Protein AF-0000000075209435 (afdb_homodimer)

InterPro domains:
  IPR001387 Cro/C1-type, helix-turn-helix domain [PF01381] (14-68)
  IPR001387 Cro/C1-type, helix-turn-helix domain [PS50943] (14-68)
  IPR001387 Cro/C1-type, helix-turn-helix domain [SM00530] (13-68)
  IPR001387 Cro/C1-type, helix-turn-helix domain [cd00093] (11-68)
  IPR010982 Lambda repressor-like, DNA-binding domain superfamily [G3DSA:1.10.260.40] (10-114)
  IPR010982 Lambda repressor-like, DNA-binding domain superfamily [SSF47413] (6-72)

Sequence (230 aa):
MDKKEINNKIGQRIKKIREDRKLDIRDVALAINVDNSNLGKIERGERIASTELLVRLSEFYKVHISYFFGELQPVPEDLNKIGVEWISFADKMKKDELTPEEIENIIKAVKKLNIMDKKEINNKIGQRIKKIREDRKLDIRDVALAINVDNSNLGKIERGERIASTELLVRLSEFYKVHISYFFGELQPVPEDLNKIGVEWISFADKMKKDELTPEEIENIIKAVKKLNI

Organism: NCBI:txid2021314

Secondary structure (DSSP, 8-state):
--HHHHHHHHHHHHHHHHHHTT--HHHHHHHTT--HHHHHHHHTTSS---HHHHHHHHHHHT--GGGGGT----S-HHHHHHHHHHHHHHHHHHHTT--HHHHHHHHHHHHHHH-/--HHHHHHHHHHHHHHHHHHTT--HHHHHHHTT--HHHHHHHHTTSS---HHHHHHHHHHHT--GGGGGT----S-HHHHHHHHHHHHHHHHHHHTT--HHHHHHHHHHHHHH--

Foldseek 3Di:
DDLLVLLQLLLCLLVVLCVVVPHDLVVVCVQLVHDSVVNVCSNRSNDHQDPSNLVSSCVVSVWDSCSSVVPPTPDPVVVVVVVVVVVVVVVVCVVVVDDPVNVVVVVVVVVVVVD/DDLLVLLQLLLCLLVVLCVVVPHDLVVVCVQLVHDSVVNVCSNRSNDHQDPSNLVSSCVVSVWDSCSSVVPDTPDPVVVVVVVVVVVVVVVVCVVVVHDPVNVVVVVVVVVVVVD

pLDDT: mean 82.07, std 17.7, range [38.0, 98.44]

Nearest PDB structures (foldseek):
  1y7y-assembly1_B  TM=9.459E-01  e=1.872E-04  Aeromonas hydrophila
  2b5a-assembly1_A  TM=9.225E-01  e=2.981E-04  [Bacillus] caldolyticus
  1y7y-assembly1_A  TM=9.249E-01  e=5.029E-04  Aeromonas hydrophila
  3f52-assembly1_A  TM=8.537E-01  e=5.987E-04  Corynebacterium glutamicum
  3f51-assembly1_A  TM=7.255E-01  e=5.330E-04  Corynebacterium glutamicum

Radius of gyration: 22.03 Å; Cα contacts (8 Å, |Δi|>4): 213; chains: 2; bounding box: 59×62×42 Å

Solvent-accessible surface area (backbone atoms only — not comparable to full-atom values): 12358 Å² total; per-residue (Å²): 132,53,69,61,59,50,20,34,51,30,11,42,40,53,43,46,52,37,52,74,68,70,50,54,64,60,58,51,19,58,74,67,70,45,54,47,68,57,51,50,34,19,35,68,23,76,34,75,62,45,46,64,55,46,51,49,48,19,62,73,69,69,47,58,64,39,39,44,72,68,38,74,59,74,60,57,73,68,38,40,51,52,44,44,51,44,46,53,46,50,52,54,35,46,73,67,71,48,48,66,68,56,50,49,50,50,51,51,52,49,50,54,64,74,92,133,54,67,61,57,51,18,33,51,31,12,41,40,53,42,47,53,37,53,74,67,69,49,53,65,59,56,52,18,58,74,68,70,44,55,46,68,56,51,51,34,18,34,68,24,75,34,76,62,44,46,65,54,47,51,49,48,19,61,73,70,69,47,59,63,40,38,44,72,70,39,74,59,75,58,57,72,67,37,42,50,49,45,44,49,43,46,54,45,50,52,53,33,46,74,69,70,50,49,68,68,55,49,50,48,52,51,51,52,49,49,55,64,74,93

Structure (mmCIF, N/CA/C/O backbone):
data_AF-0000000075209435-model_v1
#
loop_
_entity.id
_entity.type
_entity.pdbx_description
1 poly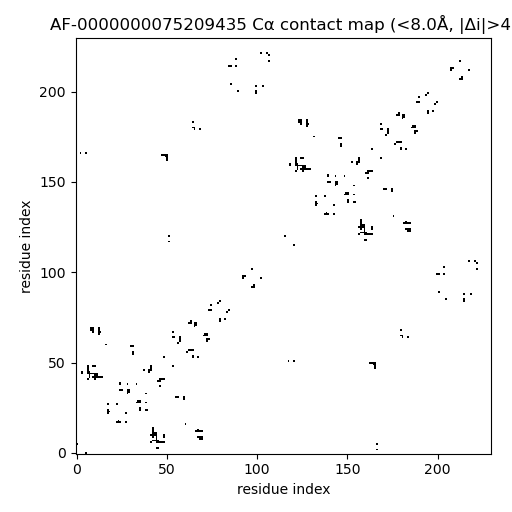mer 'HTH cro/C1-type domain-containing protein'
#
loop_
_atom_site.group_PDB
_atom_site.id
_atom_site.type_symbol
_atom_site.label_atom_id
_atom_site.label_alt_id
_atom_site.label_comp_id
_atom_site.label_asym_id
_atom_site.label_entity_id
_atom_site.label_seq_id
_atom_site.pdbx_PDB_ins_code
_atom_site.Cartn_x
_atom_site.Cartn_y
_atom_site.Cartn_z
_atom_site.occupancy
_atom_site.B_iso_or_equiv
_atom_site.auth_seq_id
_atom_site.auth_comp_id
_atom_site.auth_asym_id
_atom_site.auth_atom_id
_atom_site.pdbx_PDB_model_num
ATOM 1 N N . MET A 1 1 ? 10.406 -6.582 10.836 1 72 1 MET A N 1
ATOM 2 C CA . MET A 1 1 ? 9.719 -7.777 10.367 1 72 1 MET A CA 1
ATOM 3 C C . MET A 1 1 ? 10.594 -8.562 9.391 1 72 1 MET A C 1
ATOM 5 O O . MET A 1 1 ? 11.281 -7.969 8.555 1 72 1 MET A O 1
ATOM 9 N N . ASP A 1 2 ? 10.516 -9.852 9.602 1 85.12 2 ASP A N 1
ATOM 10 C CA . ASP A 1 2 ? 11.312 -10.641 8.672 1 85.12 2 ASP A CA 1
ATOM 11 C C . ASP A 1 2 ? 10.516 -10.977 7.414 1 85.12 2 ASP A C 1
ATOM 13 O O . ASP A 1 2 ? 9.305 -10.75 7.359 1 85.12 2 ASP A O 1
ATOM 17 N N . LYS A 1 3 ? 11.156 -11.328 6.398 1 87.88 3 LYS A N 1
ATOM 18 C CA . LYS A 1 3 ? 10.602 -11.602 5.078 1 87.88 3 LYS A CA 1
ATOM 19 C C . LYS A 1 3 ? 9.422 -12.57 5.168 1 87.88 3 LYS A C 1
ATOM 21 O O . LYS A 1 3 ? 8.383 -12.352 4.547 1 87.88 3 LYS A O 1
ATOM 26 N N . LYS A 1 4 ? 9.609 -13.633 5.898 1 92.31 4 LYS A N 1
ATOM 27 C CA . LYS A 1 4 ? 8.57 -14.656 6.039 1 92.31 4 LYS A CA 1
ATOM 28 C C . LYS A 1 4 ? 7.312 -14.078 6.672 1 92.31 4 LYS A C 1
ATOM 30 O O . LYS A 1 4 ? 6.195 -14.398 6.254 1 92.31 4 LYS A O 1
ATOM 35 N N . GLU A 1 5 ? 7.551 -13.305 7.688 1 93.38 5 GLU A N 1
ATOM 36 C CA . GLU A 1 5 ? 6.43 -12.68 8.375 1 93.38 5 GLU A CA 1
ATOM 37 C C . GLU A 1 5 ? 5.656 -11.75 7.445 1 93.38 5 GLU A C 1
ATOM 39 O O . GLU A 1 5 ? 4.426 -11.734 7.457 1 93.38 5 GLU A O 1
ATOM 44 N N . ILE A 1 6 ? 6.363 -11.047 6.621 1 93.31 6 ILE A N 1
ATOM 45 C CA . ILE A 1 6 ? 5.746 -10.109 5.688 1 93.31 6 ILE A CA 1
ATOM 46 C C . ILE A 1 6 ? 4.93 -10.883 4.652 1 93.31 6 ILE A C 1
ATOM 48 O O . ILE A 1 6 ? 3.773 -10.539 4.387 1 93.31 6 ILE A O 1
ATOM 52 N N . ASN A 1 7 ? 5.535 -11.945 4.109 1 95.69 7 ASN A N 1
ATOM 53 C CA . ASN A 1 7 ? 4.84 -12.766 3.123 1 95.69 7 ASN A CA 1
ATOM 54 C C . ASN A 1 7 ? 3.541 -13.344 3.684 1 95.69 7 ASN A C 1
ATOM 56 O O . ASN A 1 7 ? 2.514 -13.336 3.006 1 95.69 7 ASN A O 1
ATOM 60 N N . ASN A 1 8 ? 3.666 -13.812 4.91 1 96.12 8 ASN A N 1
ATOM 61 C CA . ASN A 1 8 ? 2.502 -14.422 5.543 1 96.12 8 ASN A CA 1
ATOM 62 C C . ASN A 1 8 ? 1.381 -13.406 5.754 1 96.12 8 ASN A C 1
ATOM 64 O O . ASN A 1 8 ? 0.217 -13.695 5.465 1 96.12 8 ASN A O 1
ATOM 68 N N . LYS A 1 9 ? 1.8 -12.32 6.262 1 94.31 9 LYS A N 1
ATOM 69 C CA . LYS A 1 9 ? 0.8 -11.297 6.543 1 94.31 9 LYS A CA 1
ATOM 70 C C . LYS A 1 9 ? 0.101 -10.836 5.266 1 94.31 9 LYS A C 1
ATOM 72 O O . LYS A 1 9 ? -1.127 -10.75 5.223 1 94.31 9 LYS A O 1
ATOM 77 N N . ILE A 1 10 ? 0.87 -10.562 4.25 1 95.88 10 ILE A N 1
ATOM 78 C CA . ILE A 1 10 ? 0.315 -10.109 2.98 1 95.88 10 ILE A CA 1
ATOM 79 C C . ILE A 1 10 ? -0.521 -11.219 2.354 1 95.88 10 ILE A C 1
ATOM 81 O O . ILE A 1 10 ? -1.641 -10.984 1.895 1 95.88 10 ILE A O 1
ATOM 85 N N . GLY A 1 11 ? 0.044 -12.383 2.338 1 97.75 11 GLY A N 1
ATOM 86 C CA . GLY A 1 11 ? -0.682 -13.523 1.8 1 97.75 11 GLY A CA 1
ATOM 87 C C . GLY A 1 11 ? -2.027 -13.742 2.465 1 97.75 11 GLY A C 1
ATOM 88 O O . GLY A 1 11 ? -3.025 -14 1.789 1 97.75 11 GLY A O 1
ATOM 89 N N . GLN A 1 12 ? -2.041 -13.609 3.77 1 96.75 12 GLN A N 1
ATOM 90 C CA . GLN A 1 12 ? -3.271 -13.797 4.535 1 96.75 12 GLN A CA 1
ATOM 91 C C . GLN A 1 12 ? -4.316 -12.75 4.156 1 96.75 12 GLN A C 1
ATOM 93 O O . GLN A 1 12 ? -5.512 -13.055 4.094 1 96.75 12 GLN A O 1
ATOM 98 N N . ARG A 1 13 ? -3.904 -11.578 3.896 1 95.44 13 ARG A N 1
ATOM 99 C CA . ARG A 1 13 ? -4.828 -10.516 3.506 1 95.44 13 ARG A CA 1
ATOM 100 C C . ARG A 1 13 ? -5.398 -10.773 2.115 1 95.44 13 ARG A C 1
ATOM 102 O O . ARG A 1 13 ? -6.574 -10.508 1.861 1 95.44 13 ARG A O 1
ATOM 109 N N . ILE A 1 14 ? -4.531 -11.242 1.259 1 97.19 14 ILE A N 1
ATOM 110 C CA . ILE A 1 14 ? -4.977 -11.594 -0.087 1 97.19 14 ILE A CA 1
ATOM 111 C C . ILE A 1 14 ? -6.031 -12.695 -0.014 1 97.19 14 ILE A C 1
ATOM 113 O O . ILE A 1 14 ? -7.082 -12.594 -0.655 1 97.19 14 ILE A O 1
ATOM 117 N N . LYS A 1 15 ? -5.738 -13.672 0.79 1 97.75 15 LYS A N 1
ATOM 118 C CA . LYS A 1 15 ? -6.684 -14.773 0.973 1 97.75 15 LYS A CA 1
ATOM 119 C C . LYS A 1 15 ? -7.992 -14.273 1.584 1 97.75 15 LYS A C 1
ATOM 121 O O . LYS A 1 15 ? -9.078 -14.625 1.119 1 97.75 15 LYS A O 1
ATOM 126 N N . LYS A 1 16 ? -7.832 -13.508 2.598 1 95.88 16 LYS A N 1
ATOM 127 C CA . LYS A 1 16 ? -8.992 -13 3.326 1 95.88 16 LYS A CA 1
ATOM 128 C C . LYS A 1 16 ? -9.945 -12.258 2.395 1 95.88 16 LYS A C 1
ATOM 130 O O . LYS A 1 16 ? -11.156 -12.508 2.41 1 95.88 16 LYS A O 1
ATOM 135 N N . ILE A 1 17 ? -9.445 -11.383 1.594 1 93.81 17 ILE A N 1
ATOM 136 C CA . ILE A 1 17 ? -10.328 -10.594 0.735 1 93.81 17 ILE A CA 1
ATOM 137 C C . ILE A 1 17 ? -10.961 -11.5 -0.319 1 93.81 17 ILE A C 1
ATOM 139 O O . ILE A 1 17 ? -12.125 -11.32 -0.682 1 93.81 17 ILE A O 1
ATOM 143 N N . ARG A 1 18 ? -10.156 -12.359 -0.842 1 96.88 18 ARG A N 1
ATOM 144 C CA . ARG A 1 18 ? -10.727 -13.305 -1.797 1 96.88 18 ARG A CA 1
ATOM 145 C C . ARG A 1 18 ? -11.914 -14.047 -1.19 1 96.88 18 ARG A C 1
ATOM 147 O O . ARG A 1 18 ? -12.969 -14.156 -1.814 1 96.88 18 ARG A O 1
ATOM 154 N N . GLU A 1 19 ? -11.711 -14.57 0.01 1 96.5 19 GLU A N 1
ATOM 155 C CA . GLU A 1 19 ? -12.742 -15.336 0.704 1 96.5 19 GLU A CA 1
ATOM 156 C C . GLU A 1 19 ? -13.93 -14.453 1.078 1 96.5 19 GLU A C 1
ATOM 158 O O . GLU A 1 19 ? -15.078 -14.875 0.958 1 96.5 19 GLU A O 1
ATOM 163 N N . ASP A 1 20 ? -13.602 -13.289 1.586 1 92.06 20 ASP A N 1
ATOM 164 C CA . ASP A 1 20 ? -14.656 -12.352 1.93 1 92.06 20 ASP A CA 1
ATOM 165 C C . ASP A 1 20 ? -15.555 -12.062 0.725 1 92.06 20 ASP A C 1
ATOM 167 O O . ASP A 1 20 ? -16.75 -11.828 0.876 1 92.06 20 ASP A O 1
ATOM 171 N N . ARG A 1 21 ? -14.977 -12.016 -0.423 1 91.75 21 ARG A N 1
ATOM 172 C CA . ARG A 1 21 ? -15.703 -11.742 -1.657 1 91.75 21 ARG A CA 1
ATOM 173 C C . ARG A 1 21 ? -16.266 -13.023 -2.256 1 91.75 21 ARG A C 1
ATOM 175 O O . ARG A 1 21 ? -16.844 -13 -3.346 1 91.75 21 ARG A O 1
ATOM 182 N N . LYS A 1 22 ? -16.031 -14.141 -1.565 1 95.88 22 LYS A N 1
ATOM 183 C CA . LYS A 1 22 ? -16.547 -15.453 -1.941 1 95.88 22 LYS A CA 1
ATOM 184 C C . LYS A 1 22 ? -16.062 -15.859 -3.33 1 95.88 22 LYS A C 1
ATOM 186 O O . LYS A 1 22 ? -16.844 -16.375 -4.141 1 95.88 22 LYS A O 1
ATOM 191 N N . LEU A 1 23 ? -14.859 -15.594 -3.641 1 95.88 23 LEU A N 1
ATOM 192 C CA . LEU A 1 23 ? -14.273 -15.922 -4.938 1 95.88 23 LEU A CA 1
ATOM 193 C C . LEU A 1 23 ? -13.367 -17.141 -4.824 1 95.88 23 LEU A C 1
ATOM 195 O O . LEU A 1 23 ? -12.688 -17.328 -3.814 1 95.88 23 LEU A O 1
ATOM 199 N N . ASP A 1 24 ? -13.391 -17.844 -5.852 1 97.75 24 ASP A N 1
ATOM 200 C CA . ASP A 1 24 ? -12.469 -18.984 -5.969 1 97.75 24 ASP A CA 1
ATOM 201 C C . ASP A 1 24 ? -11.086 -18.516 -6.406 1 97.75 24 ASP A C 1
ATOM 203 O O . ASP A 1 24 ? -10.961 -17.578 -7.195 1 97.75 24 ASP A O 1
ATOM 207 N N . ILE A 1 25 ? -10.062 -19.172 -5.871 1 98.19 25 ILE A N 1
ATOM 208 C CA . ILE A 1 25 ? -8.688 -18.781 -6.172 1 98.19 25 ILE A CA 1
ATOM 209 C C . ILE A 1 25 ? -8.43 -18.906 -7.668 1 98.19 25 ILE A C 1
ATOM 211 O O . ILE A 1 25 ? -7.703 -18.094 -8.25 1 98.19 25 ILE A O 1
ATOM 215 N N . ARG A 1 26 ? -9.008 -19.906 -8.359 1 97.69 26 ARG A N 1
ATOM 216 C CA . ARG A 1 26 ? -8.836 -20.125 -9.797 1 97.69 26 ARG A CA 1
ATOM 217 C C . ARG A 1 26 ? -9.398 -18.953 -10.594 1 97.69 26 ARG A C 1
ATOM 219 O O . ARG A 1 26 ? -8.789 -18.516 -11.57 1 97.69 26 ARG A O 1
ATOM 226 N N . ASP A 1 27 ? -10.523 -18.5 -10.086 1 96.75 27 ASP A N 1
ATOM 227 C CA . ASP A 1 27 ? -11.18 -17.391 -10.766 1 96.75 27 ASP A CA 1
ATOM 228 C C . ASP A 1 27 ? -10.359 -16.109 -10.633 1 96.75 27 ASP A C 1
ATOM 230 O O . ASP A 1 27 ? -10.203 -15.359 -11.602 1 96.75 27 ASP A O 1
ATOM 234 N N . VAL A 1 28 ? -9.906 -15.867 -9.469 1 97.5 28 VAL A N 1
ATOM 235 C CA . VAL A 1 28 ? -9.094 -14.68 -9.234 1 97.5 28 VAL A CA 1
ATOM 236 C C . VAL A 1 28 ? -7.809 -14.758 -10.055 1 97.5 28 VAL A C 1
ATOM 238 O O . VAL A 1 28 ? -7.438 -13.789 -10.734 1 97.5 28 VAL A O 1
ATOM 241 N N . ALA A 1 29 ? -7.129 -15.883 -9.969 1 97.75 29 ALA A N 1
ATOM 242 C CA . ALA A 1 29 ? -5.879 -16.078 -10.695 1 97.75 29 ALA A CA 1
ATOM 243 C C . ALA A 1 29 ? -6.062 -15.828 -12.188 1 97.75 29 ALA A C 1
ATOM 245 O O . ALA A 1 29 ? -5.246 -15.148 -12.812 1 97.75 29 ALA A O 1
ATOM 246 N N . LEU A 1 30 ? -7.105 -16.359 -12.711 1 96.31 30 LEU A N 1
ATOM 247 C CA . LEU A 1 30 ? -7.422 -16.156 -14.125 1 96.31 30 LEU A CA 1
ATOM 248 C C . LEU A 1 30 ? -7.66 -14.68 -14.422 1 96.31 30 LEU A C 1
ATOM 250 O O . LEU A 1 30 ? -7.16 -14.156 -15.422 1 96.31 30 LEU 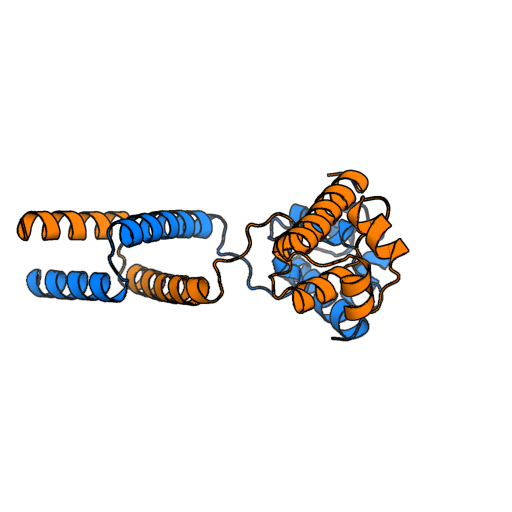A O 1
ATOM 254 N N . ALA A 1 31 ? -8.391 -14.047 -13.594 1 95.38 31 ALA A N 1
ATOM 255 C CA . ALA A 1 31 ? -8.773 -12.648 -13.789 1 95.38 31 ALA A CA 1
ATOM 256 C C . ALA A 1 31 ? -7.543 -11.742 -13.797 1 95.38 31 ALA A C 1
ATOM 258 O O . ALA A 1 31 ? -7.508 -10.75 -14.531 1 95.38 31 ALA A O 1
ATOM 259 N N . ILE A 1 32 ? -6.566 -12.117 -12.992 1 94.19 32 ILE A N 1
ATOM 260 C CA . ILE A 1 32 ? -5.418 -11.227 -12.867 1 94.19 32 ILE A CA 1
ATOM 261 C C . ILE A 1 32 ? -4.227 -11.812 -13.625 1 94.19 32 ILE A C 1
ATOM 263 O O . ILE A 1 32 ? -3.105 -11.312 -13.508 1 94.19 32 ILE A O 1
ATOM 267 N N . ASN A 1 33 ? -4.426 -12.828 -14.312 1 94.5 33 ASN A N 1
ATOM 268 C CA . ASN A 1 33 ? -3.455 -13.445 -15.211 1 94.5 33 ASN A CA 1
ATOM 269 C C . ASN A 1 33 ? -2.236 -13.961 -14.453 1 94.5 33 ASN A C 1
ATOM 271 O O . ASN A 1 33 ? -1.1 -13.633 -14.797 1 94.5 33 ASN A O 1
ATOM 275 N N . VAL A 1 34 ? -2.473 -14.75 -13.461 1 95.06 34 VAL A N 1
ATOM 276 C CA . VAL A 1 34 ? -1.444 -15.438 -12.695 1 95.06 34 VAL A CA 1
ATOM 277 C C . VAL A 1 34 ? -1.811 -16.922 -12.555 1 95.06 34 VAL A C 1
ATOM 279 O O . VAL A 1 34 ? -2.984 -17.281 -12.648 1 95.06 34 VAL A O 1
ATOM 282 N N . ASP A 1 35 ? -0.765 -17.719 -12.398 1 96.44 35 ASP A N 1
ATOM 283 C CA . ASP A 1 35 ? -0.981 -19.141 -12.195 1 96.44 35 ASP A CA 1
ATOM 284 C C . ASP A 1 35 ? -1.673 -19.406 -10.859 1 96.44 35 ASP A C 1
ATOM 286 O O . ASP A 1 35 ? -1.304 -18.828 -9.836 1 96.44 35 ASP A O 1
ATOM 290 N N . ASN A 1 36 ? -2.684 -20.312 -10.953 1 95.88 36 ASN A N 1
ATOM 291 C CA . ASN A 1 36 ? -3.459 -20.656 -9.766 1 95.88 36 ASN A CA 1
ATOM 292 C C . ASN A 1 36 ? -2.572 -21.203 -8.656 1 95.88 36 ASN A C 1
ATOM 294 O O . ASN A 1 36 ? -2.715 -20.812 -7.492 1 95.88 36 ASN A O 1
ATOM 298 N N . SER A 1 37 ? -1.723 -22.031 -8.969 1 97.75 37 SER A N 1
ATOM 299 C CA . SER A 1 37 ? -0.822 -22.609 -7.98 1 97.75 37 SER A CA 1
ATOM 300 C C . SER A 1 37 ? 0.076 -21.547 -7.355 1 97.75 37 SER A C 1
ATOM 302 O O . SER A 1 37 ? 0.336 -21.578 -6.148 1 97.75 37 SER A O 1
ATOM 304 N N . ASN A 1 38 ? 0.533 -20.656 -8.164 1 97.44 38 ASN A N 1
ATOM 305 C CA . ASN A 1 38 ? 1.377 -19.562 -7.684 1 97.44 38 ASN A CA 1
ATOM 306 C C . ASN A 1 38 ? 0.627 -18.656 -6.707 1 97.44 38 ASN A C 1
ATOM 308 O O . ASN A 1 38 ? 1.153 -18.312 -5.648 1 97.44 38 ASN A O 1
ATOM 312 N N . LEU A 1 39 ? -0.616 -18.312 -7.098 1 98.12 39 LEU A N 1
ATOM 313 C CA . LEU A 1 39 ? -1.42 -17.484 -6.211 1 98.12 39 LEU A CA 1
ATOM 314 C C . LEU A 1 39 ? -1.674 -18.188 -4.883 1 98.12 39 LEU A C 1
ATOM 316 O O . LEU A 1 39 ? -1.663 -17.562 -3.824 1 98.12 39 LEU A O 1
ATOM 320 N N . GLY A 1 40 ? -1.895 -19.5 -4.957 1 98.44 40 GLY A N 1
ATOM 321 C CA . GLY A 1 40 ? -2.055 -20.281 -3.74 1 98.44 40 GLY A CA 1
ATOM 322 C C . GLY A 1 40 ? -0.848 -20.219 -2.826 1 98.44 40 GLY A C 1
ATOM 323 O O . GLY A 1 40 ? -0.989 -20.047 -1.613 1 98.44 40 GLY A O 1
ATOM 324 N N . LYS A 1 41 ? 0.331 -20.344 -3.381 1 98.44 41 LYS A N 1
ATOM 325 C CA . LYS A 1 41 ? 1.57 -20.266 -2.611 1 98.44 41 LYS A CA 1
ATOM 326 C C . LYS A 1 41 ? 1.74 -18.875 -1.993 1 98.44 41 LYS A C 1
ATOM 328 O O . LYS A 1 41 ? 2.242 -18.75 -0.874 1 98.44 41 LYS A O 1
ATOM 333 N N . ILE A 1 42 ? 1.326 -17.906 -2.699 1 97.88 42 ILE A N 1
ATOM 334 C CA . ILE A 1 42 ? 1.4 -16.531 -2.213 1 97.88 42 ILE A CA 1
ATOM 335 C C . ILE A 1 42 ? 0.438 -16.344 -1.041 1 97.88 42 ILE A C 1
ATOM 337 O O . ILE A 1 42 ? 0.816 -15.797 0.001 1 97.88 42 ILE A O 1
ATOM 341 N N . GLU A 1 43 ? -0.821 -16.875 -1.201 1 98.25 43 GLU A N 1
ATOM 342 C CA . GLU A 1 43 ? -1.815 -16.75 -0.142 1 98.25 43 GLU A CA 1
ATOM 343 C C . GLU A 1 43 ? -1.362 -17.453 1.135 1 98.25 43 GLU A C 1
ATOM 345 O O . GLU A 1 43 ? -1.736 -17.047 2.238 1 98.25 43 GLU A O 1
ATOM 350 N N . ARG A 1 44 ? -0.516 -18.406 0.962 1 97.62 44 ARG A N 1
ATOM 351 C CA . ARG A 1 44 ? -0.041 -19.188 2.104 1 97.62 44 ARG A CA 1
ATOM 352 C C . ARG A 1 44 ? 1.293 -18.656 2.611 1 97.62 44 ARG A C 1
ATOM 354 O O . ARG A 1 44 ? 1.897 -19.234 3.516 1 97.62 44 ARG A O 1
ATOM 361 N N . GLY A 1 45 ? 1.792 -17.656 2.033 1 96.88 45 GLY A N 1
ATOM 362 C CA . GLY A 1 45 ? 3.031 -17.031 2.475 1 96.88 45 GLY A CA 1
ATOM 363 C C . GLY A 1 45 ? 4.27 -17.766 1.998 1 96.88 45 GLY A C 1
ATOM 364 O O . GLY A 1 45 ? 5.383 -17.469 2.443 1 96.88 45 GLY A O 1
ATOM 365 N N . GLU A 1 46 ? 4.16 -18.672 1.118 1 97.19 46 GLU A N 1
ATOM 366 C CA . GLU A 1 46 ? 5.277 -19.484 0.633 1 97.19 46 GLU A CA 1
ATOM 367 C C . GLU A 1 46 ? 6.047 -18.75 -0.466 1 97.19 46 GLU A C 1
ATOM 369 O O . GLU A 1 46 ? 7.184 -19.109 -0.772 1 97.19 46 GLU A O 1
ATOM 374 N N . ARG A 1 47 ? 5.438 -17.859 -1.124 1 96.19 47 ARG A N 1
ATOM 375 C CA . ARG A 1 47 ? 6.035 -17.016 -2.16 1 96.19 47 ARG A CA 1
ATOM 376 C C . ARG A 1 47 ? 5.762 -15.539 -1.893 1 96.19 47 ARG A C 1
ATOM 378 O O . ARG A 1 47 ? 4.727 -15.18 -1.326 1 96.19 47 ARG A O 1
ATOM 385 N N . ILE A 1 48 ? 6.645 -14.766 -2.275 1 94.5 48 ILE A N 1
ATOM 386 C CA . ILE A 1 48 ? 6.52 -13.32 -2.098 1 94.5 48 ILE A CA 1
ATOM 387 C C . ILE A 1 48 ? 5.469 -12.773 -3.061 1 94.5 48 ILE A C 1
ATOM 389 O O . ILE A 1 48 ? 5.398 -13.195 -4.219 1 94.5 48 ILE A O 1
ATOM 393 N N . ALA A 1 49 ? 4.594 -11.914 -2.523 1 96 49 ALA A N 1
ATOM 394 C CA . ALA A 1 49 ? 3.709 -11.148 -3.396 1 96 49 ALA A CA 1
ATOM 395 C C . ALA A 1 49 ? 4.441 -9.961 -4.02 1 96 49 ALA A C 1
ATOM 397 O O . ALA A 1 49 ? 4.863 -9.047 -3.312 1 96 49 ALA A O 1
ATOM 398 N N . SER A 1 50 ? 4.645 -10.016 -5.281 1 93.81 50 SER A N 1
ATOM 399 C CA . SER A 1 50 ? 5.336 -8.914 -5.945 1 93.81 50 SER A CA 1
ATOM 400 C C . SER A 1 50 ? 4.504 -7.637 -5.898 1 93.81 50 SER A C 1
ATOM 402 O O . SER A 1 50 ? 3.289 -7.688 -5.707 1 93.81 50 SER A O 1
ATOM 404 N N . THR A 1 51 ? 5.168 -6.566 -6.031 1 94.69 51 THR A N 1
ATOM 405 C CA . THR A 1 51 ? 4.488 -5.273 -6.094 1 94.69 51 THR A CA 1
ATOM 406 C C . THR A 1 51 ? 3.498 -5.238 -7.254 1 94.69 51 THR A C 1
ATOM 408 O O . THR A 1 51 ? 2.385 -4.73 -7.109 1 94.69 51 THR A O 1
ATOM 411 N N . GLU A 1 52 ? 3.852 -5.789 -8.367 1 92.12 52 GLU A N 1
ATOM 412 C CA . GLU A 1 52 ? 2.971 -5.855 -9.531 1 92.12 52 GLU A CA 1
ATOM 413 C C . GLU A 1 52 ? 1.698 -6.637 -9.211 1 92.12 52 GLU A C 1
ATOM 415 O O . GLU A 1 52 ? 0.597 -6.207 -9.555 1 92.12 52 GLU A O 1
ATOM 420 N N . LEU A 1 53 ? 1.851 -7.719 -8.609 1 95 53 LEU A N 1
ATOM 421 C CA . LEU A 1 53 ? 0.701 -8.539 -8.242 1 95 53 LEU A CA 1
ATOM 422 C C . LEU A 1 53 ? -0.24 -7.777 -7.32 1 95 53 LEU A C 1
ATOM 424 O O . LEU A 1 53 ? -1.459 -7.812 -7.504 1 95 53 LEU A O 1
ATOM 428 N N . LEU A 1 54 ? 0.391 -7.121 -6.371 1 95.44 54 LEU A N 1
ATOM 429 C CA . LEU A 1 54 ? -0.422 -6.391 -5.406 1 95.44 54 LEU A CA 1
ATOM 430 C C . LEU A 1 54 ? -1.213 -5.281 -6.09 1 95.44 54 LEU A C 1
ATOM 432 O O . LEU A 1 54 ? -2.361 -5.016 -5.727 1 95.44 54 LEU A O 1
ATOM 436 N N . VAL A 1 55 ? -0.621 -4.652 -7.031 1 93.12 55 VAL A N 1
ATOM 437 C CA . VAL A 1 55 ? -1.311 -3.611 -7.785 1 93.12 55 VAL A CA 1
ATOM 438 C C . VAL A 1 55 ? -2.475 -4.223 -8.562 1 93.12 55 VAL A C 1
ATOM 440 O O . VAL A 1 55 ? -3.586 -3.689 -8.547 1 93.12 55 VAL A O 1
ATOM 443 N N . ARG A 1 56 ? -2.254 -5.305 -9.188 1 94.25 56 ARG A N 1
ATOM 444 C CA . ARG A 1 56 ? -3.309 -5.977 -9.938 1 94.25 56 ARG A CA 1
ATOM 445 C C . ARG A 1 56 ? -4.449 -6.406 -9.023 1 94.25 56 ARG A C 1
ATOM 447 O O . ARG A 1 56 ? -5.621 -6.262 -9.367 1 94.25 56 ARG A O 1
ATOM 454 N N . LEU A 1 57 ? -4.07 -6.938 -7.914 1 95.69 57 LEU A N 1
ATOM 455 C CA . LEU A 1 57 ? -5.078 -7.375 -6.953 1 95.69 57 LEU A CA 1
ATOM 456 C C . LEU A 1 57 ? -5.875 -6.188 -6.422 1 95.69 57 LEU A C 1
ATOM 458 O O . LEU A 1 57 ? -7.09 -6.285 -6.23 1 95.69 57 LEU A O 1
ATOM 462 N N . SER A 1 58 ? -5.164 -5.16 -6.125 1 92.44 58 SER A N 1
ATOM 463 C CA . SER A 1 58 ? -5.844 -3.949 -5.672 1 92.44 58 SER A CA 1
ATOM 464 C C . SER A 1 58 ? -6.875 -3.479 -6.688 1 92.44 58 SER A C 1
ATOM 466 O O . SER A 1 58 ? -7.988 -3.09 -6.32 1 92.44 58 SER A O 1
ATOM 468 N N . GLU A 1 59 ? -6.539 -3.475 -7.922 1 89.12 59 GLU A N 1
ATOM 469 C CA . GLU A 1 59 ? -7.438 -3.074 -9 1 89.12 59 GLU A CA 1
ATOM 470 C C . GLU A 1 59 ? -8.609 -4.043 -9.133 1 89.12 59 GLU A C 1
ATOM 472 O O . GLU A 1 59 ? -9.758 -3.623 -9.273 1 89.12 59 GLU A O 1
ATOM 477 N N . PHE A 1 60 ? -8.266 -5.27 -9.07 1 92.69 60 PHE A N 1
ATOM 478 C CA . PHE A 1 60 ? -9.27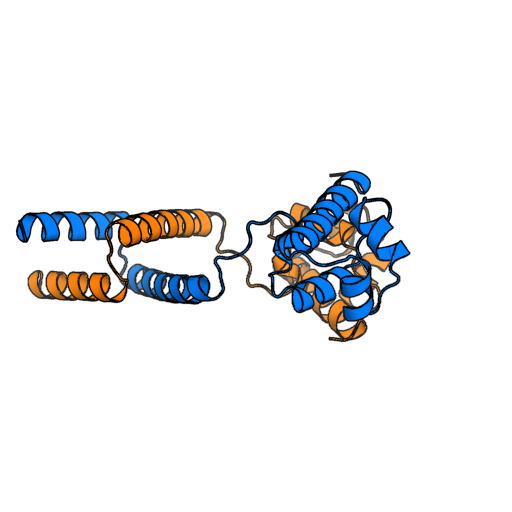3 -6.312 -9.227 1 92.69 60 PHE A CA 1
ATOM 479 C C . PHE A 1 60 ? -10.312 -6.238 -8.117 1 92.69 60 PHE A C 1
ATOM 481 O O . PHE A 1 60 ? -11.516 -6.297 -8.383 1 92.69 60 PHE A O 1
ATOM 488 N N . TYR A 1 61 ? -9.812 -6.039 -6.875 1 92.38 61 TYR A N 1
ATOM 489 C CA . TYR A 1 61 ? -10.703 -6.051 -5.719 1 92.38 61 TYR A CA 1
ATOM 490 C C . TYR A 1 61 ? -11.242 -4.652 -5.434 1 92.38 61 TYR A C 1
ATOM 492 O O . TYR A 1 61 ? -12.094 -4.477 -4.562 1 92.38 61 TYR A O 1
ATOM 500 N N . LYS A 1 62 ? -10.719 -3.676 -6.09 1 89.88 62 LYS A N 1
ATOM 501 C CA . LYS A 1 62 ? -11.102 -2.279 -5.898 1 89.88 62 LYS A CA 1
ATOM 502 C C . LYS A 1 62 ? -10.852 -1.832 -4.461 1 89.88 62 LYS A C 1
ATOM 504 O O . LYS A 1 62 ? -11.727 -1.251 -3.824 1 89.88 62 LYS A O 1
ATOM 509 N N . VAL A 1 63 ? -9.695 -2.129 -4.023 1 85.19 63 VAL A N 1
ATOM 510 C CA . VAL A 1 63 ? -9.266 -1.684 -2.701 1 85.19 63 VAL A CA 1
ATOM 511 C C . VAL A 1 63 ? -7.957 -0.912 -2.816 1 85.19 63 VAL A C 1
ATOM 513 O O . VAL A 1 63 ? -7.254 -1.017 -3.826 1 85.19 63 VAL A O 1
ATOM 516 N N . HIS A 1 64 ? -7.762 -0.204 -1.766 1 83.31 64 HIS A N 1
ATOM 517 C CA . HIS A 1 64 ? -6.465 0.46 -1.682 1 83.31 64 HIS A CA 1
ATOM 518 C C . HIS A 1 64 ? -5.352 -0.542 -1.401 1 83.31 64 HIS A C 1
ATOM 520 O O . HIS A 1 64 ? -5.543 -1.498 -0.647 1 83.31 64 HIS A O 1
ATOM 526 N N . ILE A 1 65 ? -4.227 -0.328 -1.935 1 89.25 65 ILE A N 1
ATOM 527 C CA . ILE A 1 65 ? -3.111 -1.264 -1.849 1 89.25 65 ILE A CA 1
ATOM 528 C C . ILE A 1 65 ? -2.715 -1.463 -0.387 1 89.25 65 ILE A C 1
ATOM 530 O O . ILE A 1 65 ? -2.229 -2.531 -0.008 1 89.25 65 ILE A O 1
ATOM 534 N N . SER A 1 66 ? -2.951 -0.433 0.448 1 85.69 66 SER A N 1
ATOM 535 C CA . SER A 1 66 ? -2.615 -0.484 1.867 1 85.69 66 SER A CA 1
ATOM 536 C C . SER A 1 66 ? -3.381 -1.595 2.576 1 85.69 66 SER A C 1
ATOM 538 O O . SER A 1 66 ? -2.969 -2.059 3.643 1 85.69 66 SER A O 1
ATOM 540 N N . TYR A 1 67 ? -4.547 -1.934 1.955 1 87.88 67 TYR A N 1
ATOM 541 C CA . TYR A 1 67 ? -5.312 -3.045 2.51 1 87.88 67 TYR A CA 1
ATOM 542 C C . TYR A 1 67 ? -4.422 -4.262 2.736 1 87.88 67 TYR A C 1
ATOM 544 O O . TYR A 1 67 ? -4.477 -4.887 3.797 1 87.88 67 TYR A O 1
ATOM 552 N N . PHE A 1 68 ? -3.549 -4.562 1.803 1 94.38 68 PHE A N 1
ATOM 553 C CA . PHE A 1 68 ? -2.736 -5.773 1.826 1 94.38 68 PHE A CA 1
ATOM 554 C C . PHE A 1 68 ? -1.641 -5.668 2.881 1 94.38 68 PHE A C 1
ATOM 556 O O . PHE A 1 68 ? -1.022 -6.672 3.242 1 94.38 68 PHE A O 1
ATOM 563 N N . PHE A 1 69 ? -1.436 -4.512 3.387 1 89.94 69 PHE A N 1
ATOM 564 C CA . PHE A 1 69 ? -0.398 -4.301 4.391 1 89.94 69 PHE A CA 1
ATOM 565 C C . PHE A 1 69 ? -1.013 -4.102 5.77 1 89.94 69 PHE A C 1
ATOM 567 O O . PHE A 1 69 ? -0.324 -3.695 6.707 1 89.94 69 PHE A O 1
ATOM 574 N N . GLY A 1 70 ? -2.232 -4.379 5.871 1 81.31 70 GLY A N 1
ATOM 575 C CA . GLY A 1 70 ? -2.9 -4.375 7.164 1 81.31 70 GLY A CA 1
ATOM 576 C C . GLY A 1 70 ? -3.531 -3.037 7.504 1 81.31 70 GLY A C 1
ATOM 577 O O . GLY A 1 70 ? -3.988 -2.828 8.625 1 81.31 70 GLY A O 1
ATOM 578 N N . GLU A 1 71 ? -3.32 -2.162 6.699 1 66.25 71 GLU A N 1
ATOM 579 C CA . GLU A 1 71 ? -3.92 -0.856 6.957 1 66.25 71 GLU A CA 1
ATOM 580 C C . GLU A 1 71 ? -5.41 -0.857 6.629 1 66.25 71 GLU A C 1
ATOM 582 O O . GLU A 1 71 ? -5.855 -1.576 5.734 1 66.25 71 GLU A O 1
ATOM 587 N N . LEU A 1 72 ? -6.059 -0.541 7.688 1 53.31 72 LEU A N 1
ATOM 588 C CA . LEU A 1 72 ? -7.516 -0.578 7.598 1 53.31 72 LEU A CA 1
ATOM 589 C C . LEU A 1 72 ? -8 0.1 6.32 1 53.31 72 LEU A C 1
ATOM 591 O O . LEU A 1 72 ? -7.367 1.039 5.836 1 53.31 72 LEU A O 1
ATOM 595 N N . GLN A 1 73 ? -8.633 -0.688 5.52 1 49.84 73 GLN A N 1
ATOM 596 C CA . GLN A 1 73 ? -9.266 -0.274 4.273 1 49.84 73 GLN A CA 1
ATOM 597 C C . GLN A 1 73 ? -9.805 1.148 4.375 1 49.84 73 GLN A C 1
ATOM 599 O O . GLN A 1 73 ? -10.398 1.52 5.395 1 49.84 73 GLN A O 1
ATOM 604 N N . PRO A 1 74 ? -9.281 2.074 3.643 1 44.31 74 PRO A N 1
ATOM 605 C CA . PRO A 1 74 ? -10.148 3.256 3.646 1 44.31 74 PRO A CA 1
ATOM 606 C C . PRO A 1 74 ? -11.633 2.898 3.637 1 44.31 74 PRO A C 1
ATOM 608 O O . PRO A 1 74 ? -12 1.784 3.258 1 44.31 74 PRO A O 1
ATOM 611 N N . VAL A 1 75 ? -12.453 3.764 4.348 1 40.12 75 VAL A N 1
ATOM 612 C CA . VAL A 1 75 ? -13.906 3.877 4.344 1 40.12 75 VAL A CA 1
ATOM 613 C C . VAL A 1 75 ? -14.445 3.539 2.957 1 40.12 75 VAL A C 1
ATOM 615 O O . VAL A 1 75 ? -13.828 3.873 1.943 1 40.12 75 VAL A O 1
ATOM 618 N N . PRO A 1 76 ? -15.328 2.678 2.76 1 40.16 76 PRO A N 1
ATOM 619 C CA . PRO A 1 76 ? -16.078 2.477 1.517 1 40.16 76 PRO A CA 1
ATOM 620 C C . PRO A 1 76 ? -16.109 3.727 0.641 1 40.16 76 PRO A C 1
ATOM 622 O O . PRO A 1 76 ? -16.062 4.848 1.154 1 40.16 76 PRO A O 1
ATOM 625 N N . GLU A 1 77 ? -15.773 3.625 -0.583 1 40.22 77 GLU A N 1
ATOM 626 C CA . GLU A 1 77 ? -15.797 4.754 -1.509 1 40.22 77 GLU A CA 1
ATOM 627 C C . GLU A 1 77 ? -16.828 5.789 -1.092 1 40.22 77 GLU A C 1
ATOM 629 O O . GLU A 1 77 ? -16.609 6.996 -1.225 1 40.22 77 GLU A O 1
ATOM 634 N N . ASP A 1 78 ? -18 5.289 -0.736 1 38.38 78 ASP A N 1
ATOM 635 C CA . ASP A 1 78 ? -19.078 6.141 -0.247 1 38.38 78 ASP A CA 1
ATOM 636 C C . ASP A 1 78 ? -18.656 6.895 1.014 1 38.38 78 ASP A C 1
ATOM 638 O O . ASP A 1 78 ? -19.062 8.039 1.221 1 38.38 78 ASP A O 1
ATOM 642 N N . LEU A 1 79 ? -18.031 6.262 1.741 1 40.91 79 LEU A N 1
ATOM 643 C CA . LEU A 1 79 ? -17.516 6.934 2.93 1 40.91 79 LEU A CA 1
ATOM 644 C C . LEU A 1 79 ? -16.375 7.883 2.568 1 40.91 79 LEU A C 1
ATOM 646 O O . LEU A 1 79 ? -16.234 8.953 3.17 1 40.91 79 LEU A O 1
ATOM 650 N N . ASN A 1 80 ? -15.617 7.582 1.685 1 40.97 80 ASN A N 1
ATOM 651 C CA . ASN A 1 80 ? -14.641 8.516 1.138 1 40.97 80 ASN A CA 1
ATOM 652 C C . ASN A 1 80 ? -15.297 9.812 0.677 1 40.97 80 ASN A C 1
ATOM 654 O O . ASN A 1 80 ? -14.734 10.891 0.837 1 40.97 80 ASN A O 1
ATOM 658 N N . LYS A 1 81 ? -16.375 9.562 0.043 1 45.38 81 LYS A N 1
ATOM 659 C CA . LYS A 1 81 ? -17.172 10.75 -0.243 1 45.38 81 LYS A CA 1
ATOM 660 C C . LYS A 1 81 ? -17.609 11.445 1.045 1 45.38 81 LYS A C 1
ATOM 662 O O . LYS A 1 81 ? -17.609 12.672 1.119 1 45.38 81 LYS A O 1
ATOM 667 N N . ILE A 1 82 ? -18.141 10.648 1.978 1 46.44 82 ILE A N 1
ATOM 668 C CA . ILE A 1 82 ? -18.5 11.211 3.279 1 46.44 82 ILE A CA 1
ATOM 669 C C . ILE A 1 82 ? -17.234 11.758 3.955 1 46.44 82 ILE A C 1
ATOM 671 O O . ILE A 1 82 ? -17.234 12.891 4.453 1 46.44 82 ILE A O 1
ATOM 675 N N . GLY A 1 83 ? -16.297 11.023 3.822 1 48.5 83 GLY A N 1
ATOM 676 C CA . GLY A 1 83 ? -15.008 11.445 4.336 1 48.5 83 GLY A CA 1
ATOM 677 C C . GLY A 1 83 ? -14.453 12.656 3.617 1 48.5 83 GLY A C 1
ATOM 678 O O . GLY A 1 83 ? -13.914 13.57 4.254 1 48.5 83 GLY A O 1
ATOM 679 N N . VAL A 1 84 ? -14.609 12.578 2.369 1 50.62 84 VAL A N 1
ATOM 680 C CA . VAL A 1 84 ? -14.117 13.719 1.605 1 50.62 84 VAL A CA 1
ATOM 681 C C . VAL A 1 84 ? -14.875 14.977 2.008 1 50.62 84 VAL A C 1
ATOM 683 O O . VAL A 1 84 ? -14.281 16.047 2.154 1 50.62 84 VAL A O 1
ATOM 686 N N . GLU A 1 85 ? -16.188 14.773 2.115 1 58.62 85 GLU A N 1
ATOM 687 C CA . GLU A 1 85 ? -16.984 15.922 2.547 1 58.62 85 GLU A CA 1
ATOM 688 C C . GLU A 1 85 ? -16.547 16.391 3.932 1 58.62 85 GLU A C 1
ATOM 690 O O . GLU A 1 85 ? -16.469 17.594 4.188 1 58.62 85 GLU A O 1
ATOM 695 N N . TRP A 1 86 ? -16.234 15.43 4.738 1 60.41 86 TRP A N 1
ATOM 696 C CA . TRP A 1 86 ? -15.844 15.805 6.098 1 60.41 86 TRP A CA 1
ATOM 697 C C . TRP A 1 86 ? -14.414 16.328 6.129 1 60.41 86 TRP A C 1
ATOM 699 O O . TRP A 1 86 ? -14.086 17.203 6.934 1 60.41 86 TRP A O 1
ATOM 709 N N . ILE A 1 87 ? -13.695 15.789 5.277 1 57.62 87 ILE A N 1
ATOM 710 C CA . ILE A 1 87 ? -12.328 16.281 5.137 1 57.62 87 ILE A CA 1
ATOM 711 C C . ILE A 1 87 ? -12.352 17.719 4.594 1 57.62 87 ILE A C 1
ATOM 713 O O . ILE A 1 87 ? -11.648 18.578 5.105 1 57.62 87 ILE A O 1
ATOM 717 N N . SER A 1 88 ? -13.055 17.875 3.512 1 63.25 88 SER A N 1
ATOM 718 C CA . SER A 1 88 ? -13.234 19.234 3.002 1 63.25 88 SER A CA 1
ATOM 719 C C . SER A 1 88 ? -13.766 20.172 4.086 1 63.25 88 SER A C 1
ATOM 721 O O . SER A 1 88 ? -13.328 21.312 4.195 1 63.25 88 SER A O 1
ATOM 723 N N . PHE A 1 89 ? -14.766 19.688 4.871 1 66.19 89 PHE A N 1
ATOM 724 C CA . PHE A 1 89 ? -15.336 20.422 5.992 1 66.19 89 PHE A CA 1
ATOM 725 C C . PHE A 1 89 ? -14.266 20.766 7.027 1 66.19 89 PHE A C 1
ATOM 727 O O . PHE A 1 89 ? -14.148 21.906 7.457 1 66.19 89 PHE A O 1
ATOM 734 N N . ALA A 1 90 ? -13.477 19.734 7.355 1 62.78 90 ALA A N 1
ATOM 735 C CA . ALA A 1 90 ? -12.43 19.938 8.352 1 62.78 90 ALA A CA 1
ATOM 736 C C . ALA A 1 90 ? -11.414 20.969 7.875 1 62.78 90 ALA A C 1
ATOM 738 O O . ALA A 1 90 ? -10.969 21.828 8.648 1 62.78 90 ALA A O 1
ATOM 739 N N . ASP A 1 91 ? -11.102 20.891 6.684 1 65.69 91 ASP A N 1
ATOM 740 C CA . ASP A 1 91 ? -10.172 21.844 6.086 1 65.69 91 ASP A CA 1
ATOM 741 C C . ASP A 1 91 ? -10.734 23.266 6.137 1 65.69 91 ASP A C 1
ATOM 743 O O . ASP A 1 91 ? -10.008 24.219 6.441 1 65.69 91 ASP A O 1
ATOM 747 N N . LYS A 1 92 ? -12.016 23.359 5.801 1 72.12 92 LYS A N 1
ATOM 748 C CA . LYS A 1 92 ? -12.68 24.656 5.855 1 72.12 92 LYS A CA 1
ATOM 749 C C . LYS A 1 92 ? -12.703 25.203 7.281 1 72.12 92 LYS A C 1
ATOM 751 O O . LYS A 1 92 ? -12.453 26.391 7.504 1 72.12 92 LYS A O 1
ATOM 756 N N . MET A 1 93 ? -12.945 24.312 8.219 1 72.38 93 MET A N 1
ATOM 757 C CA . MET A 1 93 ? -13.039 24.734 9.617 1 72.38 93 MET A CA 1
ATOM 758 C C . MET A 1 93 ? -11.672 25.109 10.172 1 72.38 93 MET A C 1
ATOM 760 O O . MET A 1 93 ? -11.547 26.047 10.953 1 72.38 93 MET A O 1
ATOM 764 N N . LYS A 1 94 ? -10.719 24.422 9.773 1 65 94 LYS A N 1
ATOM 765 C CA . LYS A 1 94 ? -9.352 24.75 10.172 1 65 94 LYS A CA 1
ATOM 766 C C . LYS A 1 94 ? -8.945 26.125 9.648 1 65 94 LYS A C 1
ATOM 768 O O . LYS A 1 94 ? -8.281 26.891 10.344 1 65 94 LYS A O 1
ATOM 773 N N . LYS A 1 95 ? -9.32 26.328 8.5 1 72.88 95 LYS A N 1
ATOM 774 C CA . LYS A 1 95 ? -9.062 27.641 7.898 1 72.88 95 LYS A CA 1
ATOM 775 C C . LYS A 1 95 ? -9.734 28.75 8.695 1 72.88 95 LYS A C 1
ATOM 777 O O . LYS A 1 95 ? -9.203 29.859 8.789 1 72.88 95 LYS A O 1
ATOM 782 N N . ASP A 1 96 ? -10.812 28.406 9.234 1 73.44 96 ASP A N 1
ATOM 783 C CA . ASP A 1 96 ? -11.562 29.375 10.023 1 73.44 96 ASP A CA 1
ATOM 784 C C . ASP A 1 96 ? -11.117 29.344 11.484 1 73.44 96 ASP A C 1
ATOM 786 O O . ASP A 1 96 ? -11.781 29.906 12.352 1 73.44 96 ASP A O 1
ATOM 790 N N . GLU A 1 97 ? -9.992 28.5 11.672 1 75.25 97 GLU A N 1
ATOM 791 C CA . GLU A 1 97 ? -9.367 28.406 12.984 1 75.25 97 GLU A CA 1
ATOM 792 C C . GLU A 1 97 ? -10.32 27.828 14.016 1 75.25 97 GLU A C 1
ATOM 794 O O . GLU A 1 97 ? -10.367 28.281 15.164 1 75.25 97 GLU A O 1
ATOM 799 N N . LEU A 1 98 ? -11.195 26.969 13.68 1 77.94 98 LEU A N 1
ATOM 800 C CA . LEU A 1 98 ? -12.086 26.25 14.594 1 77.94 98 LEU A CA 1
ATOM 801 C C . LEU A 1 98 ? -11.57 24.859 14.891 1 77.94 98 LEU A C 1
ATOM 803 O O . LEU A 1 98 ? -11.023 24.188 14.008 1 77.94 98 LEU A O 1
ATOM 807 N N . THR A 1 99 ? -11.664 24.484 16.094 1 76.62 99 THR A N 1
ATOM 808 C CA . THR A 1 99 ? -11.242 23.141 16.5 1 76.62 99 THR A CA 1
ATOM 809 C C . THR A 1 99 ? -12.445 22.219 16.672 1 76.62 99 THR A C 1
ATOM 811 O O . THR A 1 99 ? -13.57 22.688 16.859 1 76.62 99 THR A O 1
ATOM 814 N N . PRO A 1 100 ? -12.25 20.875 16.562 1 78.44 100 PRO A N 1
ATOM 815 C CA . PRO A 1 100 ? -13.359 19.938 16.781 1 78.44 100 PRO A CA 1
ATOM 816 C C . PRO A 1 100 ? -14.047 20.156 18.125 1 78.44 100 PRO A C 1
ATOM 818 O O . PRO A 1 100 ? -15.273 20.078 18.219 1 78.44 100 PRO A O 1
ATOM 821 N N . GLU A 1 101 ? -13.242 20.328 19.047 1 79.5 101 GLU A N 1
ATOM 822 C CA . GLU A 1 101 ? -13.805 20.594 20.359 1 79.5 101 GLU A CA 1
ATOM 823 C C . GLU A 1 101 ? -14.695 21.828 20.359 1 79.5 101 GLU A C 1
ATOM 825 O O . GLU A 1 101 ? -15.758 21.844 20.969 1 79.5 101 GLU A O 1
ATOM 830 N N . GLU A 1 102 ? -14.305 22.875 19.766 1 79.44 102 GLU A N 1
ATOM 831 C CA . GLU A 1 102 ? -15.086 24.109 19.656 1 79.44 102 GLU A CA 1
ATOM 832 C C . GLU A 1 102 ? -16.406 23.859 18.953 1 79.44 102 GLU A C 1
ATOM 834 O O . GLU A 1 102 ? -17.453 24.359 19.359 1 79.44 102 GLU A O 1
ATOM 839 N N . ILE A 1 103 ? -16.312 23.047 17.938 1 83.06 103 ILE A N 1
ATOM 840 C CA . ILE A 1 103 ? -17.5 22.75 17.141 1 83.06 103 ILE A CA 1
ATOM 841 C C . ILE A 1 103 ? -18.484 21.922 17.984 1 83.06 103 ILE A C 1
ATOM 843 O O . ILE A 1 103 ? -19.688 22.188 17.984 1 83.06 103 ILE A O 1
ATOM 847 N N . GLU A 1 104 ? -17.953 21.047 18.625 1 80.56 104 GLU A N 1
ATOM 848 C CA . GLU A 1 104 ? -18.766 20.219 19.5 1 80.56 104 GLU A CA 1
ATOM 849 C C . GLU A 1 104 ? -19.469 21.062 20.562 1 80.56 104 GLU A C 1
ATOM 851 O O . GLU A 1 104 ? -20.641 20.844 20.875 1 80.56 104 GLU A O 1
ATOM 856 N N . ASN A 1 105 ? -18.719 21.969 21.094 1 80.5 105 ASN A N 1
ATOM 857 C CA . ASN A 1 105 ? -19.297 22.875 22.094 1 80.5 105 ASN A CA 1
ATOM 858 C C . ASN A 1 105 ? -20.406 23.734 21.5 1 80.5 105 ASN A C 1
ATOM 860 O O . ASN A 1 105 ? -21.422 23.984 22.156 1 80.5 105 ASN A O 1
ATOM 864 N N . ILE A 1 106 ? -20.234 24.234 20.344 1 78.31 106 ILE A N 1
ATOM 865 C CA . ILE A 1 106 ? -21.219 25.047 19.656 1 78.31 106 ILE A CA 1
ATOM 866 C C . ILE A 1 106 ? -22.484 24.219 19.422 1 78.31 106 ILE A C 1
ATOM 868 O O . ILE A 1 106 ? -23.594 24.688 19.688 1 78.31 106 ILE A O 1
ATOM 872 N N . ILE A 1 107 ? -22.281 23.031 19.031 1 81 107 ILE A N 1
ATOM 873 C CA . ILE A 1 107 ? -23.406 22.156 18.719 1 81 107 ILE A CA 1
ATOM 874 C C . ILE A 1 107 ? -24.172 21.828 20 1 81 107 ILE A C 1
ATOM 876 O O . ILE A 1 107 ? -25.406 21.844 20.016 1 81 107 ILE A O 1
ATOM 880 N N . LYS A 1 108 ? -23.406 21.547 20.984 1 80.56 108 LYS A N 1
ATOM 881 C CA . LYS A 1 108 ? -24.031 21.281 22.281 1 80.56 108 LYS A CA 1
ATOM 882 C C . LYS A 1 108 ? -24.828 22.484 22.766 1 80.56 108 LYS A C 1
ATOM 884 O O . LYS A 1 108 ? -25.938 22.328 23.281 1 80.56 108 LYS A O 1
ATOM 889 N N . ALA A 1 109 ? -24.266 23.672 22.672 1 73.62 109 ALA A N 1
ATOM 890 C CA . ALA A 1 109 ? -24.938 24.906 23.078 1 73.62 109 ALA A CA 1
ATOM 891 C C . ALA A 1 109 ? -26.203 25.141 22.266 1 73.62 109 ALA A C 1
ATOM 893 O O . ALA A 1 109 ? -27.25 25.516 22.828 1 73.62 109 ALA A O 1
ATOM 894 N N . VAL A 1 110 ? -26.156 24.891 21.016 1 76.88 110 VAL A N 1
ATOM 895 C CA . VAL A 1 110 ? -27.297 25.109 20.125 1 76.88 110 VAL A CA 1
ATOM 896 C C . VAL A 1 110 ? -28.391 24.094 20.438 1 76.88 110 VAL A C 1
ATOM 898 O O . VAL A 1 110 ? -29.578 24.438 20.438 1 76.88 110 VAL A O 1
ATOM 901 N N . LYS A 1 111 ? -27.922 22.922 20.656 1 76.69 111 LYS A N 1
ATOM 902 C CA . LYS A 1 111 ? -28.891 21.875 21 1 76.69 111 LYS A CA 1
ATOM 903 C C . LYS A 1 111 ? -29.594 22.203 22.328 1 76.69 111 LYS A C 1
ATOM 905 O O . LYS A 1 111 ? -30.781 21.938 22.484 1 76.69 111 LYS A O 1
ATOM 910 N N . LYS A 1 112 ? -28.844 22.703 23.156 1 75.81 112 LYS A N 1
ATOM 911 C CA . LYS A 1 112 ? -29.406 23.094 24.438 1 75.81 112 LYS A CA 1
ATOM 912 C C . LYS A 1 112 ? -30.391 24.25 24.281 1 75.81 112 LYS A C 1
ATOM 914 O O . LYS A 1 112 ? -31.375 24.328 25.016 1 75.81 112 LYS A O 1
ATOM 919 N N . LEU A 1 113 ? -29.953 25.031 23.312 1 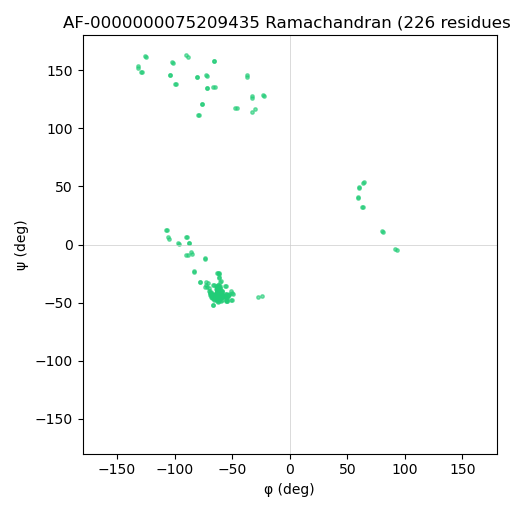64.69 113 LEU A N 1
ATOM 920 C CA . LEU A 1 113 ? -30.844 26.172 23.078 1 64.69 113 LEU A CA 1
ATOM 921 C C . LEU A 1 113 ? -32.125 25.734 22.391 1 64.69 113 LEU A C 1
ATOM 923 O O . LEU A 1 113 ? -33.188 26.328 22.594 1 64.69 113 LEU A O 1
ATOM 927 N N . ASN A 1 114 ? -32 24.625 21.5 1 58.19 114 ASN A N 1
ATOM 928 C CA . ASN A 1 114 ? -33.188 24.172 20.812 1 58.19 114 ASN A CA 1
ATOM 929 C C . ASN A 1 114 ? -34 23.188 21.672 1 58.19 114 ASN A C 1
ATOM 931 O O . ASN A 1 114 ? -34.969 22.609 21.219 1 58.19 114 ASN A O 1
ATOM 935 N N . ILE A 1 115 ? -33.469 22.766 22.797 1 50.56 115 ILE A N 1
ATOM 936 C CA . ILE A 1 115 ? -34.344 22.156 23.797 1 50.56 115 ILE A CA 1
ATOM 937 C C . ILE A 1 115 ? -34.969 23.25 24.672 1 50.56 115 ILE A C 1
ATOM 939 O O . ILE A 1 115 ? -34.312 24.266 24.953 1 50.56 115 ILE A O 1
ATOM 943 N N . MET B 1 1 ? -2.141 -0.826 -15.75 1 73 1 MET B N 1
ATOM 944 C CA . MET B 1 1 ? -0.753 -0.371 -15.758 1 73 1 MET B CA 1
ATOM 945 C C . MET B 1 1 ? 0.197 -1.525 -16.047 1 73 1 MET B C 1
ATOM 947 O O . MET B 1 1 ? -0.007 -2.643 -15.578 1 73 1 MET B O 1
ATOM 951 N N . ASP B 1 2 ? 1.171 -1.161 -16.859 1 85.38 2 ASP B N 1
ATOM 952 C CA . ASP B 1 2 ? 2.115 -2.238 -17.141 1 85.38 2 ASP B CA 1
ATOM 953 C C . ASP B 1 2 ? 3.252 -2.248 -16.125 1 85.38 2 ASP B C 1
ATOM 955 O O . ASP B 1 2 ? 3.373 -1.33 -15.312 1 85.38 2 ASP B O 1
ATOM 959 N N . LYS B 1 3 ? 3.943 -3.281 -16.047 1 88 3 LYS B N 1
ATOM 960 C CA . LYS B 1 3 ? 5.004 -3.535 -15.078 1 88 3 LYS B CA 1
ATOM 961 C C . LYS B 1 3 ? 6.008 -2.387 -15.047 1 88 3 LYS B C 1
ATOM 963 O O . LYS B 1 3 ? 6.402 -1.928 -13.977 1 88 3 LYS B O 1
ATOM 968 N N . LYS B 1 4 ? 6.434 -1.971 -16.203 1 92.44 4 LYS B N 1
ATOM 969 C CA . LYS B 1 4 ? 7.43 -0.906 -16.312 1 92.44 4 LYS B CA 1
ATOM 970 C C . LYS B 1 4 ? 6.91 0.393 -15.711 1 92.44 4 LYS B C 1
ATOM 972 O O . LYS B 1 4 ? 7.652 1.104 -15.023 1 92.44 4 LYS B O 1
ATOM 977 N N . GLU B 1 5 ? 5.691 0.663 -16.031 1 93.38 5 GLU B N 1
ATOM 978 C CA . GLU B 1 5 ? 5.066 1.874 -15.508 1 93.38 5 GLU B CA 1
ATOM 979 C C . GLU B 1 5 ? 4.992 1.834 -13.984 1 93.38 5 GLU B C 1
ATOM 981 O O . GLU B 1 5 ? 5.254 2.838 -13.312 1 93.38 5 GLU B O 1
ATOM 986 N N . ILE B 1 6 ? 4.699 0.696 -13.445 1 93.31 6 ILE B N 1
ATOM 987 C CA . ILE B 1 6 ? 4.582 0.529 -12 1 93.31 6 ILE B CA 1
ATOM 988 C C . ILE B 1 6 ? 5.949 0.715 -11.344 1 93.31 6 ILE B C 1
ATOM 990 O O . ILE B 1 6 ? 6.082 1.453 -10.367 1 93.31 6 ILE B O 1
ATOM 994 N N . ASN B 1 7 ? 6.965 0.08 -11.938 1 95.75 7 ASN B N 1
ATOM 995 C CA . ASN B 1 7 ? 8.32 0.202 -11.414 1 95.75 7 ASN B CA 1
ATOM 996 C C . ASN B 1 7 ? 8.789 1.655 -11.398 1 95.75 7 ASN B C 1
ATOM 998 O O . ASN B 1 7 ? 9.383 2.105 -10.414 1 95.75 7 ASN B O 1
ATOM 1002 N N . ASN B 1 8 ? 8.484 2.311 -12.5 1 96.19 8 ASN B N 1
ATOM 1003 C CA . ASN B 1 8 ? 8.906 3.701 -12.617 1 96.19 8 ASN B CA 1
ATOM 1004 C C . ASN B 1 8 ? 8.234 4.582 -11.57 1 96.19 8 ASN B C 1
ATOM 1006 O O . ASN B 1 8 ? 8.898 5.402 -10.93 1 96.19 8 ASN B O 1
ATOM 1010 N N . LYS B 1 9 ? 6.973 4.383 -11.484 1 94.31 9 LYS B N 1
ATOM 1011 C CA . LYS B 1 9 ? 6.223 5.203 -10.539 1 94.31 9 LYS B CA 1
ATOM 1012 C C . LYS B 1 9 ? 6.699 4.977 -9.109 1 94.31 9 LYS B C 1
ATOM 1014 O O . LYS B 1 9 ? 6.938 5.934 -8.367 1 94.31 9 LYS B O 1
ATOM 1019 N N . ILE B 1 10 ? 6.84 3.738 -8.742 1 95.88 10 ILE B N 1
ATOM 1020 C CA . ILE B 1 10 ? 7.281 3.4 -7.391 1 95.88 10 ILE B CA 1
ATOM 1021 C C . ILE B 1 10 ? 8.719 3.881 -7.18 1 95.88 10 ILE B C 1
ATOM 1023 O O . ILE B 1 10 ? 9.031 4.492 -6.156 1 95.88 10 ILE B O 1
ATOM 1027 N N . GLY B 1 11 ? 9.539 3.576 -8.141 1 97.81 11 GLY B N 1
ATOM 1028 C CA . GLY B 1 11 ? 10.922 4.023 -8.062 1 97.81 11 GLY B CA 1
ATOM 1029 C C . GLY B 1 11 ? 11.055 5.523 -7.883 1 97.81 11 GLY B C 1
ATOM 1030 O O . GLY B 1 11 ? 11.859 5.984 -7.074 1 97.81 11 GLY B O 1
ATOM 1031 N N . GLN B 1 12 ? 10.25 6.254 -8.609 1 96.75 12 GLN B N 1
ATOM 1032 C CA . GLN B 1 12 ? 10.273 7.711 -8.531 1 96.75 12 GLN B CA 1
ATOM 1033 C C . GLN B 1 12 ? 9.875 8.195 -7.145 1 96.75 12 GLN B C 1
ATOM 1035 O O . GLN B 1 12 ? 10.43 9.172 -6.637 1 96.75 12 GLN B O 1
ATOM 1040 N N . ARG B 1 13 ? 8.953 7.543 -6.527 1 95.44 13 ARG B N 1
ATOM 1041 C CA . ARG B 1 13 ? 8.523 7.914 -5.188 1 95.44 13 ARG B CA 1
ATOM 1042 C C . ARG B 1 13 ? 9.609 7.625 -4.16 1 95.44 13 ARG B C 1
ATOM 1044 O O . ARG B 1 13 ? 9.805 8.398 -3.219 1 95.44 13 ARG B O 1
ATOM 1051 N N . ILE B 1 14 ? 10.25 6.512 -4.359 1 97.19 14 ILE B N 1
ATOM 1052 C CA . ILE B 1 14 ? 11.359 6.16 -3.477 1 97.19 14 ILE B CA 1
ATOM 1053 C C . ILE B 1 14 ? 12.453 7.219 -3.578 1 97.19 14 ILE B C 1
ATOM 1055 O O . ILE B 1 14 ? 12.969 7.688 -2.559 1 97.19 14 ILE B O 1
ATOM 1059 N N . LYS B 1 15 ? 12.758 7.574 -4.801 1 97.81 15 LYS B N 1
ATOM 1060 C CA . LYS B 1 15 ? 13.766 8.602 -5.023 1 97.81 15 LYS B CA 1
ATOM 1061 C C . LYS B 1 15 ? 13.336 9.938 -4.422 1 97.81 15 LYS B C 1
ATOM 1063 O O . LYS B 1 15 ? 14.125 10.609 -3.752 1 97.81 15 LYS B O 1
ATOM 1068 N N . LYS B 1 16 ? 12.133 10.281 -4.703 1 95.81 16 LYS B N 1
ATOM 1069 C CA . LYS B 1 16 ? 11.602 11.562 -4.25 1 95.81 16 LYS B CA 1
ATOM 1070 C C . LYS B 1 16 ? 11.727 11.703 -2.736 1 95.81 16 LYS B C 1
ATOM 1072 O O . LYS B 1 16 ? 12.195 12.734 -2.238 1 95.81 16 LYS B O 1
ATOM 1077 N N . ILE B 1 17 ? 11.32 10.711 -2 1 93.88 17 ILE B N 1
ATOM 1078 C CA . ILE B 1 17 ? 11.352 10.836 -0.547 1 93.88 17 ILE B CA 1
ATOM 1079 C C . ILE B 1 17 ? 12.805 10.883 -0.062 1 93.88 17 ILE B C 1
ATOM 1081 O O . ILE B 1 17 ? 13.117 11.602 0.89 1 93.88 17 ILE B O 1
ATOM 1085 N N . ARG B 1 18 ? 13.594 10.047 -0.659 1 96.81 18 ARG B N 1
ATOM 1086 C CA . ARG B 1 18 ? 15 10.102 -0.296 1 96.81 18 ARG B CA 1
ATOM 1087 C C . ARG B 1 18 ? 15.555 11.516 -0.459 1 96.81 18 ARG B C 1
ATOM 1089 O O . ARG B 1 18 ? 16.219 12.039 0.44 1 96.81 18 ARG B O 1
ATOM 1096 N N . GLU B 1 19 ? 15.273 12.109 -1.604 1 96.44 19 GLU B N 1
ATOM 1097 C CA . GLU B 1 19 ? 15.758 13.453 -1.922 1 96.44 19 GLU B CA 1
ATOM 1098 C C . GLU B 1 19 ? 15.117 14.5 -1.018 1 96.44 19 GLU B C 1
ATOM 1100 O O . GLU B 1 19 ? 15.789 15.43 -0.562 1 96.44 19 GLU B O 1
ATOM 1105 N N . ASP B 1 20 ? 13.82 14.359 -0.841 1 91.56 20 ASP B N 1
ATOM 1106 C CA . ASP B 1 20 ? 13.117 15.273 0.049 1 91.56 20 ASP B CA 1
ATOM 1107 C C . ASP B 1 20 ? 13.742 15.273 1.443 1 91.56 20 ASP B C 1
ATOM 1109 O O . ASP B 1 20 ? 13.742 16.297 2.125 1 91.56 20 ASP B O 1
ATOM 1113 N N . ARG B 1 21 ? 14.195 14.148 1.871 1 91.75 21 ARG B N 1
ATOM 1114 C CA . ARG B 1 21 ? 14.805 14.008 3.189 1 91.75 21 ARG B CA 1
ATOM 1115 C C . ARG B 1 21 ? 16.297 14.312 3.141 1 91.75 21 ARG B C 1
ATOM 1117 O O . ARG B 1 21 ? 17 14.164 4.141 1 91.75 21 ARG B O 1
ATOM 1124 N N . LYS B 1 22 ? 16.766 14.672 1.947 1 95.75 22 LYS B N 1
ATOM 1125 C CA . LYS B 1 22 ? 18.156 15.07 1.712 1 95.75 22 LYS B CA 1
ATOM 1126 C C . LYS B 1 22 ? 19.109 13.945 2.086 1 95.75 22 LYS B C 1
ATOM 1128 O O . LYS B 1 22 ? 20.141 14.195 2.721 1 95.75 22 LYS B O 1
ATOM 1133 N N . LEU B 1 23 ? 18.797 12.75 1.788 1 95.94 23 LEU B N 1
ATOM 1134 C CA . LEU B 1 23 ? 19.625 11.594 2.094 1 95.94 23 LEU B CA 1
ATOM 1135 C C . LEU B 1 23 ? 20.344 11.102 0.847 1 95.94 23 LEU B C 1
ATOM 1137 O O . LEU B 1 23 ? 19.797 11.141 -0.255 1 95.94 23 LEU B O 1
ATOM 1141 N N . ASP B 1 24 ? 21.484 10.648 1.108 1 97.81 24 ASP B N 1
ATOM 1142 C CA . ASP B 1 24 ? 22.25 10 0.048 1 97.81 24 ASP B CA 1
ATOM 1143 C C . ASP B 1 24 ? 21.797 8.555 -0.162 1 97.81 24 ASP B C 1
ATOM 1145 O O . ASP B 1 24 ? 21.438 7.867 0.795 1 97.81 24 ASP B O 1
ATOM 1149 N N . ILE B 1 25 ? 21.812 8.133 -1.426 1 98.12 25 ILE B N 1
ATOM 1150 C CA . ILE B 1 25 ? 21.328 6.793 -1.75 1 98.12 25 ILE B CA 1
ATOM 1151 C C . ILE B 1 25 ? 22.188 5.75 -1.031 1 98.12 25 ILE B C 1
ATOM 1153 O O . ILE B 1 25 ? 21.672 4.715 -0.595 1 98.12 25 ILE B O 1
ATOM 1157 N N . ARG B 1 26 ? 23.484 5.973 -0.879 1 97.69 26 ARG B N 1
ATOM 1158 C CA . ARG B 1 26 ? 24.391 5.051 -0.201 1 97.69 26 ARG B CA 1
ATOM 1159 C C . ARG B 1 26 ? 24.016 4.887 1.266 1 97.69 26 ARG B C 1
ATOM 1161 O O . ARG B 1 26 ? 24.031 3.773 1.797 1 97.69 26 ARG B O 1
ATOM 1168 N N . ASP B 1 27 ? 23.641 6.012 1.818 1 96.75 27 ASP B N 1
ATOM 1169 C CA . ASP B 1 27 ? 23.266 5.992 3.227 1 96.75 27 ASP B CA 1
ATOM 1170 C C . ASP B 1 27 ? 21.953 5.223 3.436 1 96.75 27 ASP B C 1
ATOM 1172 O O . ASP B 1 27 ? 21.844 4.434 4.375 1 96.75 27 ASP B O 1
ATOM 1176 N N . VAL B 1 28 ? 21.031 5.469 2.602 1 97.44 28 VAL B N 1
ATOM 1177 C CA . VAL B 1 28 ? 19.75 4.777 2.697 1 97.44 28 VAL B CA 1
ATOM 1178 C C . VAL B 1 28 ? 19.953 3.279 2.473 1 97.44 28 VAL B C 1
ATOM 1180 O O . VAL B 1 28 ? 19.453 2.455 3.24 1 97.44 28 VAL B O 1
ATOM 1183 N N . ALA B 1 29 ? 20.672 2.951 1.413 1 97.69 29 ALA B N 1
ATOM 1184 C CA . ALA B 1 29 ? 20.938 1.554 1.077 1 97.69 29 ALA B CA 1
ATOM 1185 C C . ALA B 1 29 ? 21.562 0.818 2.254 1 97.69 29 ALA B C 1
ATOM 1187 O O . ALA B 1 29 ? 21.172 -0.301 2.584 1 97.69 29 ALA B O 1
ATOM 1188 N N . LEU B 1 30 ? 22.531 1.448 2.836 1 96.38 30 LEU B N 1
ATOM 1189 C CA . LEU B 1 30 ? 23.203 0.875 3.996 1 96.38 30 LEU B CA 1
ATOM 1190 C C . LEU B 1 30 ? 22.219 0.679 5.152 1 96.38 30 LEU B C 1
ATOM 1192 O O . LEU B 1 30 ? 22.219 -0.371 5.797 1 96.38 30 LEU B O 1
ATOM 1196 N N . ALA B 1 31 ? 21.422 1.647 5.391 1 95.44 31 ALA B N 1
ATOM 1197 C CA . ALA B 1 31 ? 20.484 1.64 6.512 1 95.44 31 ALA B CA 1
ATOM 1198 C C . ALA B 1 31 ? 19.469 0.504 6.375 1 95.44 31 ALA B C 1
ATOM 1200 O O . ALA B 1 31 ? 19.062 -0.087 7.371 1 95.44 31 ALA B O 1
ATOM 1201 N N . ILE B 1 32 ? 19.094 0.226 5.141 1 94.25 32 ILE B N 1
ATOM 1202 C CA . ILE B 1 32 ? 18.047 -0.765 4.945 1 94.25 32 ILE B CA 1
ATOM 1203 C C . ILE B 1 32 ? 18.656 -2.074 4.453 1 94.25 32 ILE B C 1
ATOM 1205 O O . ILE B 1 32 ? 17.938 -2.994 4.059 1 94.25 32 ILE B O 1
ATOM 1209 N N . ASN B 1 33 ? 19.891 -2.158 4.383 1 94.62 33 ASN B N 1
ATOM 1210 C CA . ASN B 1 33 ? 20.656 -3.363 4.074 1 94.62 33 ASN B CA 1
ATOM 1211 C C . ASN B 1 33 ? 20.375 -3.848 2.652 1 94.62 33 ASN B C 1
ATOM 1213 O O . ASN B 1 33 ? 20.031 -5.012 2.443 1 94.62 33 ASN B O 1
ATOM 1217 N N . VAL B 1 34 ? 20.547 -2.979 1.717 1 95.06 34 VAL B N 1
ATOM 1218 C CA . VAL B 1 34 ? 20.453 -3.273 0.291 1 95.06 34 VAL B CA 1
ATOM 1219 C C . VAL B 1 34 ? 21.656 -2.689 -0.438 1 95.06 34 VAL B C 1
ATOM 1221 O O . VAL B 1 34 ? 22.266 -1.732 0.037 1 95.06 34 VAL B O 1
ATOM 1224 N N . ASP B 1 35 ? 21.984 -3.346 -1.54 1 96.56 35 ASP B N 1
ATOM 1225 C CA . ASP B 1 35 ? 23.078 -2.846 -2.367 1 96.56 35 ASP B CA 1
ATOM 1226 C C . ASP B 1 35 ? 22.734 -1.488 -2.975 1 96.56 35 ASP B C 1
ATOM 1228 O O . ASP B 1 35 ? 21.625 -1.293 -3.48 1 96.56 35 ASP B O 1
ATOM 1232 N N . ASN B 1 36 ? 23.766 -0.59 -2.885 1 96 36 ASN B N 1
ATOM 1233 C CA . ASN B 1 36 ? 23.578 0.764 -3.398 1 96 36 ASN B CA 1
ATOM 1234 C C . ASN B 1 36 ? 23.219 0.757 -4.883 1 96 36 ASN B C 1
ATOM 1236 O O . ASN B 1 36 ? 22.312 1.477 -5.309 1 96 36 ASN B O 1
ATOM 1240 N N . SER B 1 37 ? 23.859 0.011 -5.617 1 97.75 37 SER B N 1
ATOM 1241 C CA . SER B 1 37 ? 23.594 -0.072 -7.051 1 97.75 37 SER B CA 1
ATOM 1242 C C . SER B 1 37 ? 22.188 -0.601 -7.32 1 97.75 37 SER B C 1
ATOM 1244 O O . SER B 1 37 ? 21.5 -0.126 -8.227 1 97.75 37 SER B O 1
ATOM 1246 N N . ASN B 1 38 ? 21.797 -1.56 -6.539 1 97.44 38 ASN B N 1
ATOM 1247 C CA . ASN B 1 38 ? 20.453 -2.131 -6.672 1 97.44 38 ASN B CA 1
ATOM 1248 C C . ASN B 1 38 ? 19.375 -1.1 -6.363 1 97.44 38 ASN B C 1
ATOM 1250 O O . ASN B 1 38 ? 18.391 -0.977 -7.105 1 97.44 38 ASN B O 1
ATOM 1254 N N . LEU B 1 39 ? 19.594 -0.366 -5.254 1 98.12 39 LEU B N 1
ATOM 1255 C CA . LEU B 1 39 ? 18.625 0.671 -4.906 1 98.12 39 LEU B CA 1
ATOM 1256 C C . LEU B 1 39 ? 18.547 1.729 -6 1 98.12 39 LEU B C 1
ATOM 1258 O O . LEU B 1 39 ? 17.453 2.229 -6.312 1 98.12 39 LEU B O 1
ATOM 1262 N N . GLY B 1 40 ? 19.688 2.059 -6.582 1 98.44 40 GLY B N 1
ATOM 1263 C CA . GLY B 1 40 ? 19.703 2.99 -7.699 1 98.44 40 GLY B CA 1
ATOM 1264 C C . GLY B 1 40 ? 18.891 2.52 -8.883 1 98.44 40 GLY B C 1
ATOM 1265 O O . GLY B 1 40 ? 18.125 3.299 -9.461 1 98.44 40 GLY B O 1
ATOM 1266 N N . LYS B 1 41 ? 19.016 1.274 -9.25 1 98.44 41 LYS B N 1
ATOM 1267 C CA . LYS B 1 41 ? 18.25 0.693 -10.344 1 98.44 41 LYS B CA 1
ATOM 1268 C C . LYS B 1 41 ? 16.75 0.706 -10.031 1 98.44 41 LYS B C 1
ATOM 1270 O O . LYS B 1 41 ? 15.93 0.914 -10.93 1 98.44 41 LYS B O 1
ATOM 1275 N N . ILE B 1 42 ? 16.453 0.494 -8.812 1 97.94 42 ILE B N 1
ATOM 1276 C CA . ILE B 1 42 ? 15.055 0.51 -8.375 1 97.94 42 ILE B CA 1
ATOM 1277 C C . ILE B 1 42 ? 14.492 1.928 -8.477 1 97.94 42 ILE B C 1
ATOM 1279 O O . ILE B 1 42 ? 13.406 2.135 -9.016 1 97.94 42 ILE B O 1
ATOM 1283 N N . GLU B 1 43 ? 15.312 2.93 -8.023 1 98.25 43 GLU B N 1
ATOM 1284 C CA . GLU B 1 43 ? 14.867 4.316 -8.062 1 98.25 43 GLU B CA 1
ATOM 1285 C C . GLU B 1 43 ? 14.641 4.781 -9.5 1 98.25 43 GLU B C 1
ATOM 1287 O O . GLU B 1 43 ? 13.812 5.652 -9.758 1 98.25 43 GLU B O 1
ATOM 1292 N N . ARG B 1 44 ? 15.312 4.125 -10.406 1 97.69 44 ARG B N 1
ATOM 1293 C CA . ARG B 1 44 ? 15.211 4.504 -11.812 1 97.69 44 ARG B CA 1
ATOM 1294 C C . ARG B 1 44 ? 14.195 3.635 -12.547 1 97.69 44 ARG B C 1
ATOM 1296 O O . ARG B 1 44 ? 14.039 3.744 -13.766 1 97.69 44 ARG B O 1
ATOM 1303 N N . GLY B 1 45 ? 13.586 2.762 -11.875 1 96.94 45 GLY B N 1
ATOM 1304 C CA . GLY B 1 45 ? 12.555 1.919 -12.469 1 96.94 45 GLY B CA 1
ATOM 1305 C C . GLY B 1 45 ? 13.125 0.751 -13.25 1 96.94 45 GLY B C 1
ATOM 1306 O O . GLY B 1 45 ? 12.391 0.061 -13.961 1 96.94 45 GLY B O 1
ATOM 1307 N N . GLU B 1 46 ? 14.359 0.477 -13.172 1 97.25 46 GLU B N 1
ATOM 1308 C CA . GLU B 1 46 ? 15.016 -0.585 -13.922 1 97.25 46 GLU B CA 1
ATOM 1309 C C . GLU B 1 46 ? 14.844 -1.938 -13.234 1 97.25 46 GLU B C 1
ATOM 1311 O O . GLU B 1 46 ? 15.039 -2.984 -13.859 1 97.25 46 GLU B O 1
ATOM 1316 N N . ARG B 1 47 ? 14.602 -1.951 -11.984 1 96.19 47 ARG B N 1
ATOM 1317 C CA . ARG B 1 47 ? 14.344 -3.143 -11.188 1 96.19 47 ARG B CA 1
ATOM 1318 C C . ARG B 1 47 ? 13.062 -2.984 -10.367 1 96.19 47 ARG B C 1
ATOM 1320 O O . ARG B 1 47 ? 12.711 -1.875 -9.961 1 96.19 47 ARG B O 1
ATOM 1327 N N . ILE B 1 48 ? 12.43 -4.035 -10.156 1 94.62 48 ILE B N 1
ATOM 1328 C CA . ILE B 1 48 ? 11.195 -4.039 -9.383 1 94.62 48 ILE B CA 1
ATOM 1329 C C . ILE B 1 48 ? 11.516 -3.809 -7.906 1 94.62 48 ILE B C 1
ATOM 1331 O O . ILE B 1 48 ? 12.492 -4.348 -7.383 1 94.62 48 ILE B O 1
ATOM 1335 N N . ALA B 1 49 ? 10.727 -2.924 -7.277 1 96.06 49 ALA B N 1
ATOM 1336 C CA . ALA B 1 49 ? 10.781 -2.809 -5.82 1 96.06 49 ALA B CA 1
ATOM 1337 C C . ALA B 1 49 ? 9.984 -3.926 -5.152 1 96.06 49 ALA B C 1
ATOM 1339 O O . ALA B 1 49 ? 8.766 -3.99 -5.289 1 96.06 49 ALA B O 1
ATOM 1340 N N . SER B 1 50 ? 10.664 -4.801 -4.512 1 93.81 50 SER B N 1
ATOM 1341 C CA . SER B 1 50 ? 9.969 -5.895 -3.846 1 93.81 50 SER B CA 1
ATOM 1342 C C . SER B 1 50 ? 9.094 -5.383 -2.703 1 93.81 50 SER B C 1
ATOM 1344 O O . SER B 1 50 ? 9.312 -4.277 -2.199 1 93.81 50 SER B O 1
ATOM 1346 N N . THR B 1 51 ? 8.148 -6.152 -2.361 1 94.62 51 THR B N 1
ATOM 1347 C CA . THR B 1 51 ? 7.289 -5.828 -1.227 1 94.62 51 THR B CA 1
ATOM 1348 C C . THR B 1 51 ? 8.109 -5.684 0.05 1 94.62 51 THR B C 1
ATOM 1350 O O . THR B 1 51 ? 7.875 -4.773 0.847 1 94.62 51 THR B O 1
ATOM 1353 N N . GLU B 1 52 ? 9.078 -6.52 0.251 1 92.12 52 GLU B N 1
ATOM 1354 C CA . GLU B 1 52 ? 9.961 -6.453 1.411 1 92.12 52 GLU B CA 1
ATOM 1355 C C . GLU B 1 52 ? 10.711 -5.125 1.453 1 92.12 52 GLU B C 1
ATOM 1357 O O . GLU B 1 52 ? 10.805 -4.492 2.506 1 92.12 52 GLU B O 1
ATOM 1362 N N . LEU B 1 53 ? 11.234 -4.766 0.374 1 95 53 LEU B N 1
ATOM 1363 C CA . LEU B 1 53 ? 11.977 -3.508 0.297 1 95 53 LEU B CA 1
ATOM 1364 C C . LEU B 1 53 ? 11.078 -2.328 0.657 1 95 53 LEU B C 1
ATOM 1366 O O . LEU B 1 53 ? 11.484 -1.438 1.406 1 95 53 LEU B O 1
ATOM 1370 N N . LEU B 1 54 ? 9.883 -2.398 0.097 1 95.38 54 LEU B N 1
ATOM 1371 C CA . LEU B 1 54 ? 8.953 -1.296 0.347 1 95.38 54 LEU B CA 1
ATOM 1372 C C . LEU B 1 54 ? 8.609 -1.202 1.829 1 95.38 54 LEU B C 1
ATOM 1374 O O . LEU B 1 54 ? 8.469 -0.103 2.369 1 95.38 54 LEU B O 1
ATOM 1378 N N . VAL B 1 55 ? 8.461 -2.293 2.463 1 93.19 55 VAL B N 1
ATOM 1379 C CA . VAL B 1 55 ? 8.188 -2.312 3.896 1 93.19 55 VAL B CA 1
ATOM 1380 C C . VAL B 1 55 ? 9.367 -1.722 4.66 1 93.19 55 VAL B C 1
ATOM 1382 O O . VAL B 1 55 ? 9.188 -0.886 5.547 1 93.19 55 VAL B O 1
ATOM 1385 N N . ARG B 1 56 ? 10.531 -2.111 4.309 1 94.31 56 ARG B N 1
ATOM 1386 C CA . ARG B 1 56 ? 11.727 -1.587 4.961 1 94.31 56 ARG B CA 1
ATOM 1387 C C . ARG B 1 56 ? 11.852 -0.08 4.758 1 94.31 56 ARG B C 1
ATOM 1389 O O . ARG B 1 56 ? 12.195 0.652 5.688 1 94.31 56 ARG B O 1
ATOM 1396 N N . LEU B 1 57 ? 11.594 0.322 3.561 1 95.69 57 LEU B N 1
ATOM 1397 C CA . LEU B 1 57 ? 11.664 1.746 3.254 1 95.69 57 LEU B CA 1
ATOM 1398 C C . LEU B 1 57 ? 10.602 2.521 4.027 1 95.69 57 LEU B C 1
ATOM 1400 O O . LEU B 1 57 ? 10.859 3.631 4.5 1 95.69 57 LEU B O 1
ATOM 1404 N N . SER B 1 58 ? 9.438 1.975 4.055 1 92.44 58 SER B N 1
ATOM 1405 C CA . SER B 1 58 ? 8.367 2.607 4.824 1 92.44 58 SER B CA 1
ATOM 1406 C C . SER B 1 58 ? 8.781 2.797 6.281 1 92.44 58 SER B C 1
ATOM 1408 O O . SER B 1 58 ? 8.531 3.852 6.867 1 92.44 58 SER B O 1
ATOM 1410 N N . GLU B 1 59 ? 9.359 1.818 6.867 1 89.25 59 GLU B N 1
ATOM 1411 C CA . GLU B 1 59 ? 9.828 1.878 8.25 1 89.25 59 G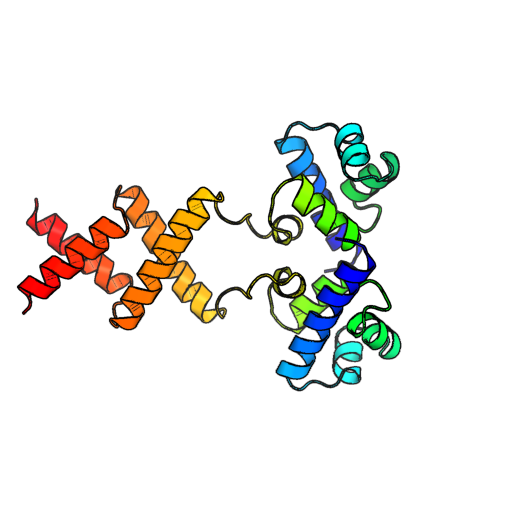LU B CA 1
ATOM 1412 C C . GLU B 1 59 ? 10.953 2.895 8.406 1 89.25 59 GLU B C 1
ATOM 1414 O O . GLU B 1 59 ? 10.961 3.682 9.352 1 89.25 59 GLU B O 1
ATOM 1419 N N . PHE B 1 60 ? 11.836 2.826 7.492 1 92.62 60 PHE B N 1
ATOM 1420 C CA . PHE B 1 60 ? 13 3.701 7.535 1 92.62 60 PHE B CA 1
ATOM 1421 C C . PHE B 1 60 ? 12.586 5.164 7.449 1 92.62 60 PHE B C 1
ATOM 1423 O O . PHE B 1 60 ? 13.047 5.996 8.227 1 92.62 60 PHE B O 1
ATOM 1430 N N . TYR B 1 61 ? 11.648 5.438 6.504 1 92.44 61 TYR B N 1
ATOM 1431 C CA . TYR B 1 61 ? 11.242 6.816 6.262 1 92.44 61 TYR B CA 1
ATOM 1432 C C . TYR B 1 61 ? 10.086 7.215 7.168 1 92.44 61 TYR B C 1
ATOM 1434 O O . TYR B 1 61 ? 9.664 8.375 7.18 1 92.44 61 TYR B O 1
ATOM 1442 N N . LYS B 1 62 ? 9.523 6.277 7.859 1 89.94 62 LYS B N 1
ATOM 1443 C CA . LYS B 1 62 ? 8.383 6.492 8.742 1 89.94 62 LYS B CA 1
ATOM 1444 C C . LYS B 1 62 ? 7.188 7.039 7.961 1 89.94 62 LYS B C 1
ATOM 1446 O O . LYS B 1 62 ? 6.578 8.031 8.367 1 89.94 62 LYS B O 1
ATOM 1451 N N . VAL B 1 63 ? 6.914 6.387 6.91 1 85.19 63 VAL B N 1
ATOM 1452 C CA . VAL B 1 63 ? 5.742 6.73 6.105 1 85.19 63 VAL B CA 1
ATOM 1453 C C . VAL B 1 63 ? 4.871 5.492 5.914 1 85.19 63 VAL B C 1
ATOM 1455 O O . VAL B 1 63 ? 5.332 4.363 6.102 1 85.19 63 VAL B O 1
ATOM 1458 N N . HIS B 1 64 ? 3.693 5.836 5.547 1 83.31 64 HIS B N 1
ATOM 1459 C CA . HIS B 1 64 ? 2.801 4.742 5.176 1 83.31 64 HIS B CA 1
ATOM 1460 C C . HIS B 1 64 ? 3.201 4.137 3.836 1 83.31 64 HIS B C 1
ATOM 1462 O O . HIS B 1 64 ? 3.625 4.855 2.928 1 83.31 64 HIS B O 1
ATOM 1468 N N . ILE B 1 65 ? 3.025 2.887 3.68 1 89.31 65 ILE B N 1
ATOM 1469 C CA . ILE B 1 65 ? 3.465 2.16 2.494 1 89.31 65 ILE B CA 1
ATOM 1470 C C . ILE B 1 65 ? 2.758 2.711 1.259 1 89.31 65 ILE B C 1
ATOM 1472 O O . ILE B 1 65 ? 3.309 2.684 0.156 1 89.31 65 ILE B O 1
ATOM 1476 N N . SER B 1 66 ? 1.55 3.254 1.451 1 85.62 66 SER B N 1
ATOM 1477 C CA . SER B 1 66 ? 0.751 3.807 0.363 1 85.62 66 SER B CA 1
ATOM 1478 C C . SER B 1 66 ? 1.464 4.977 -0.305 1 85.62 66 SER B C 1
ATOM 1480 O O . SER B 1 66 ? 1.175 5.312 -1.456 1 85.62 66 SER B O 1
ATOM 1482 N N . TYR B 1 67 ? 2.352 5.605 0.518 1 87.88 67 TYR B N 1
ATOM 1483 C CA . TYR B 1 67 ? 3.141 6.691 -0.052 1 87.88 67 TYR B CA 1
ATOM 1484 C C . TYR B 1 67 ? 3.793 6.266 -1.361 1 87.88 67 TYR B C 1
ATOM 1486 O O . TYR B 1 67 ? 3.746 6.996 -2.354 1 87.88 67 TYR B O 1
ATOM 1494 N N . PHE B 1 68 ? 4.316 5.059 -1.409 1 94.25 68 PHE B N 1
ATOM 1495 C CA . PHE B 1 68 ? 5.09 4.578 -2.547 1 94.25 68 PHE B CA 1
ATOM 1496 C C . PHE B 1 68 ? 4.18 4.273 -3.732 1 94.25 68 PHE B C 1
ATOM 1498 O O . PHE B 1 68 ? 4.656 4.109 -4.859 1 94.25 68 PHE B O 1
ATOM 1505 N N . PHE B 1 69 ? 2.93 4.25 -3.508 1 89.69 69 PHE B N 1
ATOM 1506 C CA . PHE B 1 69 ? 1.977 3.951 -4.57 1 89.69 69 PHE B CA 1
ATOM 1507 C C . PHE B 1 69 ? 1.216 5.203 -4.984 1 89.69 69 PHE B C 1
ATOM 1509 O O . PHE B 1 69 ? 0.211 5.121 -5.691 1 89.69 69 PHE B O 1
ATOM 1516 N N . GLY B 1 70 ? 1.678 6.289 -4.562 1 81.12 70 GLY B N 1
ATOM 1517 C CA . GLY B 1 70 ? 1.145 7.566 -5.012 1 81.12 70 GLY B CA 1
ATOM 1518 C C . GLY B 1 70 ? 0.056 8.109 -4.105 1 81.12 70 GLY B C 1
ATOM 1519 O O . GLY B 1 70 ? -0.595 9.102 -4.438 1 81.12 70 GLY B O 1
ATOM 1520 N N . GLU B 1 71 ? -0.268 7.359 -3.209 1 66.19 71 GLU B N 1
ATOM 1521 C CA . GLU B 1 71 ? -1.297 7.84 -2.291 1 66.19 71 GLU B CA 1
ATOM 1522 C C . GLU B 1 71 ? -0.726 8.852 -1.304 1 66.19 71 GLU B C 1
ATOM 1524 O O . GLU B 1 71 ? 0.445 8.773 -0.929 1 66.19 71 GLU B O 1
ATOM 1529 N N . LEU B 1 72 ? -1.365 9.938 -1.437 1 53.31 72 LEU B N 1
ATOM 1530 C CA . LEU B 1 72 ? -0.909 11.055 -0.62 1 53.31 72 LEU B CA 1
ATOM 1531 C C . LEU B 1 72 ? -0.705 10.625 0.829 1 53.31 72 LEU B C 1
ATOM 1533 O O . LEU B 1 72 ? -1.401 9.727 1.318 1 53.31 72 LEU B O 1
ATOM 1537 N N . GLN B 1 73 ? 0.49 10.719 1.249 1 50.03 73 GLN B N 1
ATOM 1538 C CA . GLN B 1 73 ? 0.922 10.461 2.617 1 50.03 73 GLN B CA 1
ATOM 1539 C C . GLN B 1 73 ? -0.184 10.789 3.615 1 50.03 73 GLN B C 1
ATOM 1541 O O . GLN B 1 73 ? -0.876 11.797 3.475 1 50.03 73 GLN B O 1
ATOM 1546 N N . PRO B 1 74 ? -0.682 9.836 4.34 1 44.22 74 PRO B N 1
ATOM 1547 C CA . PRO B 1 74 ? -1.443 10.406 5.453 1 44.22 74 PRO B CA 1
ATOM 1548 C C . PRO B 1 74 ? -0.798 11.664 6.027 1 44.22 74 PRO B C 1
ATOM 1550 O O . PRO B 1 74 ? 0.399 11.898 5.832 1 44.22 74 PRO B O 1
ATOM 1553 N N . VAL B 1 75 ? -1.69 12.633 6.461 1 39.97 75 VAL B N 1
ATOM 1554 C CA . VAL B 1 75 ? -1.475 13.812 7.293 1 39.97 75 VAL B CA 1
ATOM 1555 C C . VAL B 1 75 ? -0.372 13.531 8.312 1 39.97 75 VAL B C 1
ATOM 1557 O O . VAL B 1 75 ? -0.257 12.414 8.82 1 39.97 75 VAL B O 1
ATOM 1560 N N . PRO B 1 76 ? 0.627 14.266 8.477 1 39.47 76 PRO B N 1
ATOM 1561 C CA . PRO B 1 76 ? 1.571 14.203 9.594 1 39.47 76 PRO B CA 1
ATOM 1562 C C . PRO B 1 76 ? 0.976 13.539 10.836 1 39.47 76 PRO B C 1
ATOM 1564 O O . PRO B 1 76 ? -0.236 13.609 11.055 1 39.47 76 PRO B O 1
ATOM 1567 N N . GLU B 1 77 ? 1.61 12.594 11.359 1 40.59 77 GLU B N 1
ATOM 1568 C CA . GLU B 1 77 ? 1.134 11.938 12.578 1 40.59 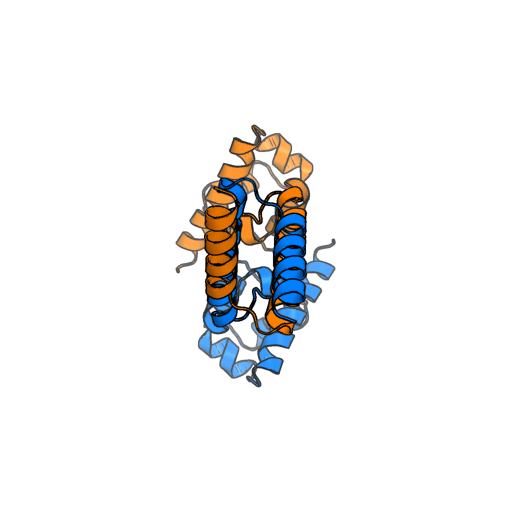77 GLU B CA 1
ATOM 1569 C C . GLU B 1 77 ? 0.225 12.859 13.383 1 40.59 77 GLU B C 1
ATOM 1571 O O . GLU B 1 77 ? -0.76 12.414 13.969 1 40.59 77 GLU B O 1
ATOM 1576 N N . ASP B 1 78 ? 0.685 14.078 13.477 1 38 78 ASP B N 1
ATOM 1577 C CA . ASP B 1 78 ? -0.072 15.117 14.164 1 38 78 ASP B CA 1
ATOM 1578 C C . ASP B 1 78 ? -1.421 15.352 13.492 1 38 78 ASP B C 1
ATOM 1580 O O . ASP B 1 78 ? -2.414 15.648 14.156 1 38 78 ASP B O 1
ATOM 1584 N N . LEU B 1 79 ? -1.395 15.344 12.328 1 40.69 79 LEU B N 1
ATOM 1585 C CA . LEU B 1 79 ? -2.66 15.477 11.617 1 40.69 79 LEU B CA 1
ATOM 1586 C C . LEU B 1 79 ? -3.508 14.219 11.773 1 40.69 79 LEU B C 1
ATOM 1588 O O . LEU B 1 79 ? -4.738 14.297 11.836 1 40.69 79 LEU B O 1
ATOM 1592 N N . ASN B 1 80 ? -2.949 13.148 11.773 1 41.28 80 ASN B N 1
ATOM 1593 C CA . ASN B 1 80 ? -3.662 11.93 12.148 1 41.28 80 ASN B CA 1
ATOM 1594 C C . ASN B 1 80 ? -4.379 12.086 13.484 1 41.28 80 ASN B C 1
ATOM 1596 O O . ASN B 1 80 ? -5.488 11.578 13.664 1 41.28 80 ASN B O 1
ATOM 1600 N N . LYS B 1 81 ? -3.625 12.773 14.352 1 44.53 81 LYS B N 1
ATOM 1601 C CA . LYS B 1 81 ? -4.312 13.117 15.586 1 44.53 81 LYS B CA 1
ATOM 1602 C C . LYS B 1 81 ? -5.477 14.07 15.32 1 44.53 81 LYS B C 1
ATOM 1604 O O . LYS B 1 81 ? -6.539 13.945 15.93 1 44.53 81 LYS B O 1
ATOM 1609 N N . ILE B 1 82 ? -5.223 15.008 14.477 1 46.12 82 ILE B N 1
ATOM 1610 C CA . ILE B 1 82 ? -6.289 15.922 14.086 1 46.12 82 ILE B CA 1
ATOM 1611 C C . ILE B 1 82 ? -7.348 15.164 13.281 1 46.12 82 ILE B C 1
ATOM 1613 O O . ILE B 1 82 ? -8.547 15.289 13.562 1 46.12 82 ILE B O 1
ATOM 1617 N N . GLY B 1 83 ? -6.848 14.422 12.477 1 48.03 83 GLY B N 1
ATOM 1618 C CA . GLY B 1 83 ? -7.75 13.578 11.703 1 48.03 83 GLY B CA 1
ATOM 1619 C C . GLY B 1 83 ? -8.523 12.594 12.555 1 48.03 83 GLY B C 1
ATOM 1620 O O . GLY B 1 83 ? -9.727 12.406 12.367 1 48.03 83 GLY B O 1
ATOM 1621 N N . VAL B 1 84 ? -7.758 12.055 13.422 1 49.91 84 VAL B N 1
ATOM 1622 C CA . VAL B 1 84 ? -8.43 11.109 14.305 1 49.91 84 VAL B CA 1
ATOM 1623 C C . VAL B 1 84 ? -9.5 11.828 15.125 1 49.91 84 VAL B C 1
ATOM 1625 O O . VAL B 1 84 ? -10.594 11.305 15.32 1 49.91 84 VAL B O 1
ATOM 1628 N N . GLU B 1 85 ? -9.047 13.008 15.609 1 57.88 85 GLU B N 1
ATOM 1629 C CA . GLU B 1 85 ? -10.031 13.781 16.375 1 57.88 85 GLU B CA 1
ATOM 1630 C C . GLU B 1 85 ? -11.234 14.141 15.5 1 57.88 85 GLU B C 1
ATOM 1632 O O . GLU B 1 85 ? -12.375 14.094 15.969 1 57.88 85 GLU B O 1
ATOM 1637 N N . TRP B 1 86 ? -10.922 14.422 14.281 1 60.62 86 TRP B N 1
ATOM 1638 C CA . TRP B 1 86 ? -12.023 14.82 13.406 1 60.62 86 TRP B CA 1
ATOM 1639 C C . TRP B 1 86 ? -12.82 13.602 12.953 1 60.62 86 TRP B C 1
ATOM 1641 O O .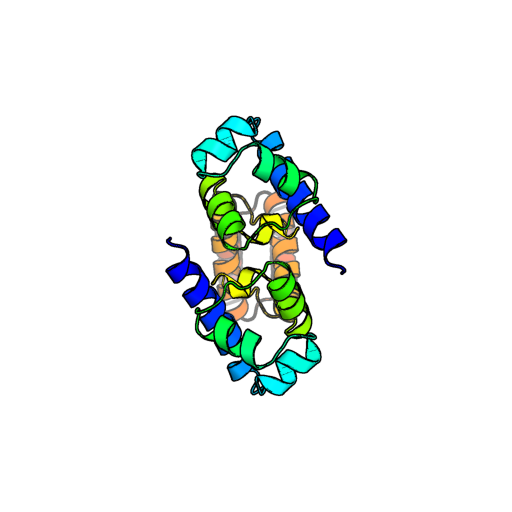 TRP B 1 86 ? -14.031 13.688 12.742 1 60.62 86 TRP B O 1
ATOM 1651 N N . ILE B 1 87 ? -12.125 12.586 12.836 1 57.62 87 ILE B N 1
ATOM 1652 C CA . ILE B 1 87 ? -12.797 11.336 12.516 1 57.62 87 ILE B CA 1
ATOM 1653 C C . ILE B 1 87 ? -13.688 10.906 13.672 1 57.62 87 ILE B C 1
ATOM 1655 O O . ILE B 1 87 ? -14.844 10.516 13.469 1 57.62 87 ILE B O 1
ATOM 1659 N N . SER B 1 88 ? -13.094 10.867 14.852 1 62.78 88 SER B N 1
ATOM 1660 C CA . SER B 1 88 ? -13.906 10.586 16.031 1 62.78 88 SER B CA 1
ATOM 1661 C C . SER B 1 88 ? -15.102 11.531 16.125 1 62.78 88 SER B C 1
ATOM 1663 O O . SER B 1 88 ? -16.203 11.117 16.469 1 62.78 88 SER B O 1
ATOM 1665 N N . PHE B 1 89 ? -14.844 12.844 15.836 1 65.88 89 PHE B N 1
ATOM 1666 C CA . PHE B 1 89 ? -15.883 13.867 15.805 1 65.88 89 PHE B CA 1
ATOM 1667 C C . PHE B 1 89 ? -16.953 13.523 14.766 1 65.88 89 PHE B C 1
ATOM 1669 O O . PHE B 1 89 ? -18.141 13.547 15.062 1 65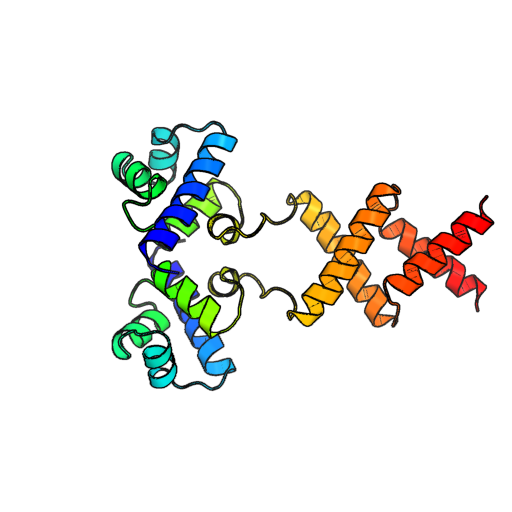.88 89 PHE B O 1
ATOM 1676 N N . ALA B 1 90 ? -16.484 13.18 13.562 1 63.06 90 ALA B N 1
ATOM 1677 C CA . ALA B 1 90 ? -17.422 12.844 12.492 1 63.06 90 ALA B CA 1
ATOM 1678 C C . ALA B 1 90 ? -18.266 11.633 12.859 1 63.06 90 ALA B C 1
ATOM 1680 O O . ALA B 1 90 ? -19.469 11.609 12.594 1 63.06 90 ALA B O 1
ATOM 1681 N N . ASP B 1 91 ? -17.656 10.734 13.438 1 66 91 ASP B N 1
ATOM 1682 C CA . ASP B 1 91 ? -18.359 9.539 13.891 1 66 91 ASP B CA 1
ATOM 1683 C C . ASP B 1 91 ? -19.422 9.883 14.93 1 66 91 ASP B C 1
ATOM 1685 O O . ASP B 1 91 ? -20.547 9.359 14.883 1 66 91 ASP B O 1
ATOM 1689 N N . LYS B 1 92 ? -19 10.75 15.852 1 71.94 92 LYS B N 1
ATOM 1690 C CA . LYS B 1 92 ? -19.938 11.195 16.875 1 71.94 92 LYS B CA 1
ATOM 1691 C C . LYS B 1 92 ? -21.109 11.953 16.266 1 71.94 92 LYS B C 1
ATOM 1693 O O . LYS B 1 92 ? -22.266 11.75 16.656 1 71.94 92 LYS B O 1
ATOM 1698 N N . MET B 1 93 ? -20.797 12.742 15.273 1 72.19 93 MET B N 1
ATOM 1699 C CA . MET B 1 93 ? -21.828 13.562 14.641 1 72.19 93 MET B CA 1
ATOM 1700 C C . MET B 1 93 ? -22.75 12.703 13.781 1 72.19 93 MET B C 1
ATOM 1702 O O . MET B 1 93 ? -23.953 12.945 13.734 1 72.19 93 MET B O 1
ATOM 1706 N N . LYS B 1 94 ? -22.234 11.781 13.172 1 65.69 94 LYS B N 1
ATOM 1707 C CA . LYS B 1 94 ? -23.047 10.844 12.398 1 65.69 94 LYS B CA 1
ATOM 1708 C C . LYS B 1 94 ? -24 10.078 13.305 1 65.69 94 LYS B C 1
ATOM 1710 O O . LYS B 1 94 ? -25.156 9.844 12.938 1 65.69 94 LYS B O 1
ATOM 1715 N N . LYS B 1 95 ? -23.484 9.711 14.367 1 72.56 95 LYS B N 1
ATOM 1716 C CA . LYS B 1 95 ? -24.312 9.031 15.352 1 72.56 95 LYS B CA 1
ATOM 1717 C C . LYS B 1 95 ? -25.469 9.922 15.805 1 72.56 95 LYS B C 1
ATOM 1719 O O . LYS B 1 95 ? -26.562 9.438 16.094 1 72.56 95 LYS B O 1
ATOM 1724 N N . ASP B 1 96 ? -25.188 11.188 15.797 1 73.56 96 ASP B N 1
ATOM 1725 C CA . ASP B 1 96 ? -26.203 12.148 16.203 1 73.56 96 ASP B CA 1
ATOM 1726 C C . ASP B 1 96 ? -27.031 12.602 15 1 73.56 96 ASP B C 1
ATOM 1728 O O . ASP B 1 96 ? -27.781 13.578 15.086 1 73.56 96 ASP B O 1
ATOM 1732 N N . GLU B 1 97 ? -26.703 11.875 13.836 1 76.06 97 GLU B N 1
ATOM 1733 C CA . GLU B 1 97 ? -27.453 12.094 12.602 1 76.06 97 GLU B CA 1
ATOM 1734 C C . GLU B 1 97 ? -27.266 13.523 12.094 1 76.06 97 GLU B C 1
ATOM 1736 O O . GLU B 1 97 ? -28.219 14.148 11.617 1 76.06 97 GLU B O 1
ATOM 1741 N N . LEU B 1 98 ? -26.172 14.117 12.289 1 77.69 98 LEU B N 1
ATOM 1742 C CA . LEU B 1 98 ? -25.828 15.43 11.758 1 77.69 98 LEU B CA 1
ATOM 1743 C C . LEU B 1 98 ? -24.953 15.312 10.516 1 77.69 98 LEU B C 1
ATOM 1745 O O . LEU B 1 98 ? -24.078 14.445 10.445 1 77.69 98 LEU B O 1
ATOM 1749 N N . THR B 1 99 ? -25.234 16.109 9.555 1 76.69 99 THR B N 1
ATOM 1750 C CA . THR B 1 99 ? -24.438 16.109 8.328 1 76.69 99 THR B CA 1
ATOM 1751 C C . THR B 1 99 ? -23.484 17.297 8.32 1 76.69 99 THR B C 1
ATOM 1753 O O . THR B 1 99 ? -23.688 18.281 9.031 1 76.69 99 THR B O 1
ATOM 1756 N N . PRO B 1 100 ? -22.375 17.203 7.543 1 78.56 100 PRO B N 1
ATOM 1757 C CA . PRO B 1 100 ? -21.438 18.328 7.445 1 78.56 100 PRO B CA 1
ATOM 1758 C C . PRO B 1 100 ? -22.141 19.625 7.027 1 78.56 100 PRO B C 1
ATOM 1760 O O . PRO B 1 100 ? -21.812 20.703 7.551 1 78.56 100 PRO B O 1
ATOM 1763 N N . GLU B 1 101 ? -22.938 19.469 6.129 1 79.81 101 GLU B N 1
ATOM 1764 C CA . GLU B 1 101 ? -23.688 20.641 5.691 1 79.81 101 GLU B CA 1
ATOM 1765 C C . GLU B 1 101 ? -24.484 21.25 6.84 1 79.81 101 GLU B C 1
ATOM 1767 O O . GLU B 1 101 ? -24.547 22.469 6.988 1 79.81 101 GLU B O 1
ATOM 1772 N N . GLU B 1 102 ? -25.141 20.5 7.613 1 79.5 102 GLU B N 1
ATOM 1773 C CA . GLU B 1 102 ? -25.906 20.969 8.766 1 79.5 102 GLU B CA 1
ATOM 1774 C C . GLU B 1 102 ? -25.016 21.688 9.766 1 79.5 102 GLU B C 1
ATOM 1776 O O . GLU B 1 102 ? -25.391 22.734 10.305 1 79.5 102 GLU B O 1
ATOM 1781 N N . ILE B 1 103 ? -23.859 21.109 9.93 1 82.88 103 ILE B N 1
ATOM 1782 C CA . ILE B 1 103 ? -22.938 21.703 10.891 1 82.88 103 ILE B CA 1
ATOM 1783 C C . ILE B 1 103 ? -22.438 23.047 10.375 1 82.88 103 ILE B C 1
ATOM 1785 O O . ILE B 1 103 ? -22.344 24.016 11.133 1 82.88 103 ILE B O 1
ATOM 1789 N N . GLU B 1 104 ? -22.156 23.062 9.203 1 80.62 104 GLU B N 1
ATOM 1790 C CA . GLU B 1 104 ? -21.719 24.312 8.586 1 80.62 104 GLU B CA 1
ATOM 1791 C C . GLU B 1 104 ? -22.781 25.406 8.719 1 80.62 104 GLU B C 1
ATOM 1793 O O . GLU B 1 104 ? -22.469 26.562 8.984 1 80.62 104 GLU B O 1
ATOM 1798 N N . ASN B 1 105 ? -23.969 25 8.484 1 80.69 105 ASN B N 1
ATOM 1799 C CA . ASN B 1 105 ? -25.062 25.938 8.617 1 80.69 105 ASN B CA 1
ATOM 1800 C C . ASN B 1 105 ? -25.203 26.453 10.055 1 80.69 105 ASN B C 1
ATOM 1802 O O . ASN B 1 105 ? -25.484 27.625 10.273 1 80.69 105 ASN B O 1
ATOM 1806 N N . ILE B 1 106 ? -25.094 25.594 11.008 1 77.88 106 ILE B N 1
ATOM 1807 C CA . ILE B 1 106 ? -25.156 25.953 12.422 1 77.88 106 ILE B CA 1
ATOM 1808 C C . ILE B 1 106 ? -24.047 26.953 12.758 1 77.88 106 ILE B C 1
ATOM 1810 O O . ILE B 1 106 ? -24.297 27.969 13.406 1 77.88 106 ILE B O 1
ATOM 1814 N N . ILE B 1 107 ? -22.938 26.656 12.25 1 81.19 107 ILE B N 1
ATOM 1815 C CA . ILE B 1 107 ? -21.781 27.5 12.539 1 81.19 107 ILE B CA 1
ATOM 1816 C C . ILE B 1 107 ? -21.969 28.875 11.898 1 81.19 107 ILE B C 1
ATOM 1818 O O . ILE B 1 107 ? -21.688 29.906 12.516 1 81.19 107 ILE B O 1
ATOM 1822 N N . LYS B 1 108 ? -22.422 28.812 10.719 1 80.31 108 LYS B N 1
ATOM 1823 C CA . LYS B 1 108 ? -22.703 30.078 10.031 1 80.31 108 LYS B CA 1
ATOM 1824 C C . LYS B 1 108 ? -23.75 30.891 10.789 1 80.31 108 LYS B C 1
ATOM 1826 O O . LYS B 1 108 ? -23.594 32.125 10.938 1 80.31 108 LYS B O 1
ATOM 1831 N N . ALA B 1 109 ? -24.812 30.297 11.211 1 73.88 109 ALA B N 1
ATOM 1832 C CA . ALA B 1 109 ? -25.859 30.953 11.969 1 73.88 109 ALA B CA 1
ATOM 1833 C C . ALA B 1 109 ? -25.328 31.531 13.273 1 73.88 109 ALA B C 1
ATOM 1835 O O . ALA B 1 109 ? -25.656 32.656 13.648 1 73.88 109 ALA B O 1
ATOM 1836 N N . VAL B 1 110 ? -24.484 30.812 13.945 1 76.44 110 VAL B N 1
ATOM 1837 C CA . VAL B 1 110 ? -23.922 31.234 15.227 1 76.44 110 VAL B CA 1
ATOM 1838 C C . VAL B 1 110 ? -22.984 32.406 15.016 1 76.44 110 VAL B C 1
ATOM 1840 O O . VAL B 1 110 ? -22.969 33.375 15.812 1 76.44 110 VAL B O 1
ATOM 1843 N N . LYS B 1 111 ? -22.234 32.281 13.977 1 78.38 111 LYS B N 1
ATOM 1844 C CA . LYS B 1 111 ? -21.312 33.375 13.672 1 78.38 111 LYS B CA 1
ATOM 1845 C C . LYS B 1 111 ? -22.062 34.656 13.336 1 78.38 111 LYS B C 1
ATOM 1847 O O . LYS B 1 111 ? -21.625 35.75 13.688 1 78.38 111 LYS B O 1
ATOM 1852 N N . LYS B 1 112 ? -23.094 34.438 12.656 1 74.94 112 LYS B N 1
ATOM 1853 C CA . LYS B 1 112 ? -23.922 35.594 12.32 1 74.94 112 LYS B CA 1
ATOM 1854 C C . LYS B 1 112 ? -24.547 36.188 13.578 1 74.94 112 LYS B C 1
ATOM 1856 O O . LYS B 1 112 ? -24.719 37.406 13.656 1 74.94 112 LYS B O 1
ATOM 1861 N N . LEU B 1 113 ? -24.844 35.25 14.445 1 64.88 113 LEU B N 1
ATOM 1862 C CA . LEU B 1 113 ? -25.438 35.719 15.68 1 64.88 113 LEU B CA 1
ATOM 1863 C C . LEU B 1 113 ? -24.406 36.438 16.531 1 64.88 113 LEU B C 1
ATOM 1865 O O . LEU B 1 113 ? -24.75 37.375 17.266 1 64.88 113 LEU B O 1
ATOM 1869 N N . ASN B 1 114 ? -23.047 35.938 16.438 1 57.16 114 ASN B N 1
ATOM 1870 C CA . ASN B 1 114 ? -22.031 36.625 17.25 1 57.16 114 ASN B CA 1
ATOM 1871 C C . ASN B 1 114 ? -21.469 37.844 16.531 1 57.16 114 ASN B C 1
ATOM 1873 O O . ASN B 1 114 ? -20.484 38.438 16.984 1 57.16 114 ASN B O 1
ATOM 1877 N N . ILE B 1 115 ? -21.781 38.094 15.328 1 50.5 115 ILE B N 1
ATOM 1878 C CA . ILE B 1 115 ? -21.578 39.406 14.773 1 50.5 115 ILE B CA 1
ATOM 1879 C C . ILE B 1 115 ? -22.75 40.312 15.148 1 50.5 115 ILE B C 1
ATOM 1881 O O . ILE B 1 115 ? -23.906 39.875 15.195 1 50.5 115 ILE B O 1
#